Protein 2PLW (pdb70)

Nearest PDB structures (foldseek):
  2plw-assembly1_A  TM=1.006E+00  e=1.794E-40  Plasmodium falciparum 3D7
  3dou-assembly1_A  TM=9.081E-01  e=3.412E-17  Thermoplasma volcanium
  1ej0-assembly1_A  TM=8.938E-01  e=2.604E-16  Escherichia coli
  7naf-assembly1_w  TM=8.827E-01  e=6.750E-16  Saccharomyces cerevisiae BY4741
  6jpl-assembly2_D  TM=8.882E-01  e=1.036E-14  Saccharomyces cerevisiae S288C

Secondary structure (DSSP, 8-state):
--STTHHHHHHHHHHH----TTEEEEEES-TT-HHHHHHHHHTTTS-EEEEEEESSPPPP-TT-EEEE--TTTTSS----HHHHHHHHHHTT--EEEEEE---PPP-S-HHHHHHHHHHHHHHHHHHHHHHEEEEEEEEEEEE-STTHHHHHHHHHTTEEEEEEPPP---EEEEEEEEE---

Radius of gyration: 15.2 Å; Cα contacts (8 Å, |Δi|>4): 360; chains: 1; bounding box: 35×38×40 Å

Organism: Plasmodium falciparum (isolate 3D7) (NCBI:txid36329)

Foldseek 3Di:
DQDPCLVVLVVVCVVPVALDAPFEEEEEQQPQHSVVVNSCVVQVVGDYAAEYEECDDYDDDPRYHYDHDDQQPPVDDFCPRVPVSVCVVAVPAAGAEYEYPDADDDPPDLVVRQVVQVRSVRSVVRVCLVRHDAFHKYKYKGQDDDCVVVVQVVLVVFAVDWDWADKPCTMIMIIGGGGRGD

B-factor: mean 21.02, std 7.34, range [10.83, 63.44]

InterPro domains:
  IPR002877 Ribosomal RNA methyltransferase, FtsJ domain [PF01728] (71-265)
  IPR015507 Ribosomal RNA large subunit methyltransferase E [MF_01547] (55-266)
  IPR015507 Ribosomal RNA large subunit methyltransferase E [PIRSF005461] (44-274)
  IPR029063 S-adenosyl-L-methionine-dependent methyltransferase superfamily [G3DSA:3.40.50.150] (70-270)
  IPR029063 S-adenosyl-L-methionine-dependent methyltransferase superfamily [SSF53335] (35-268)
  IPR050082 Ribosomal RNA large subunit methyltransferase RlmE [PTHR10920] (53-268)

Structure (mmCIF, N/CA/C/O backbone):
data_2PLW
#
_entry.id   2PLW
#
_cell.length_a   42.595
_cell.length_b   59.798
_cell.length_c   71.295
_cell.angle_alpha   90.000
_cell.angle_beta   90.000
_cell.angle_gamma   90.000
#
_symmetry.space_group_name_H-M   'P 21 21 21'
#
loop_
_entity.id
_entity.type
_entity.pdbx_description
1 polymer 'Ribosomal RNA methyltransferase, putative'
2 non-polymer 'SULFATE ION'
3 non-polymer S-ADENOSYLMETHIONINE
4 water water
#
loop_
_atom_site.group_PDB
_atom_site.id
_atom_site.type_symbol
_atom_site.label_atom_id
_atom_site.label_alt_id
_atom_site.label_comp_id
_atom_site.label_asym_id
_atom_site.label_entity_id
_atom_site.label_seq_id
_atom_site.pdbx_PDB_ins_code
_atom_site.Cartn_x
_atom_site.Cartn_y
_atom_site.Cartn_z
_atom_site.occupancy
_atom_site.B_iso_or_equiv
_atom_site.auth_seq_id
_atom_site.auth_comp_id
_atom_site.auth_asym_id
_atom_site.auth_atom_id
_atom_site.pdbx_PDB_model_num
ATOM 1 N N . TYR A 1 2 ? -2.311 39.754 18.630 1.00 20.87 2 TYR A N 1
ATOM 2 C CA . TYR A 1 2 ? -1.380 39.304 17.535 1.00 20.40 2 TYR A CA 1
ATOM 3 C C . TYR A 1 2 ? -0.205 40.265 17.358 1.00 19.64 2 TYR A C 1
ATOM 4 O O . TYR A 1 2 ? -0.377 41.472 17.408 1.00 20.12 2 TYR A O 1
ATOM 13 N N . ARG A 1 3 ? 0.987 39.726 17.109 1.00 19.43 3 ARG A N 1
ATOM 14 C CA . ARG A 1 3 ? 2.185 40.534 16.879 1.00 18.31 3 ARG A CA 1
ATOM 15 C C . ARG A 1 3 ? 2.196 41.304 15.545 1.00 18.18 3 ARG A C 1
ATOM 16 O O . ARG A 1 3 ? 3.021 42.205 15.342 1.00 18.65 3 ARG A O 1
ATOM 24 N N . SER A 1 4 ? 1.314 40.915 14.635 1.00 18.01 4 SER A N 1
ATOM 25 C CA . SER A 1 4 ? 1.195 41.544 13.320 1.00 17.85 4 SER A CA 1
ATOM 26 C C . SER A 1 4 ? -0.217 41.351 12.839 1.00 17.48 4 SER A C 1
ATOM 27 O O . SER A 1 4 ? -0.887 40.393 13.205 1.00 17.74 4 SER A O 1
ATOM 30 N N . ARG A 1 5 ? -0.668 42.264 11.983 1.00 18.14 5 ARG A N 1
ATOM 31 C CA . ARG A 1 5 ? -1.982 42.126 11.371 1.00 17.57 5 ARG A CA 1
ATOM 32 C C . ARG A 1 5 ? -1.976 41.040 10.272 1.00 17.16 5 ARG A C 1
ATOM 33 O O . ARG A 1 5 ? -3.030 40.641 9.783 1.00 16.25 5 ARG A O 1
ATOM 41 N N . ALA A 1 6 ? -0.782 40.566 9.908 1.00 17.60 6 ALA A N 1
ATOM 42 C CA . ALA A 1 6 ? -0.658 39.392 8.998 1.00 17.20 6 ALA A CA 1
ATOM 43 C C . ALA A 1 6 ? -1.448 38.151 9.497 1.00 16.79 6 ALA A C 1
ATOM 44 O O . ALA A 1 6 ? -1.903 37.327 8.681 1.00 16.55 6 ALA A O 1
ATOM 46 N N . ALA A 1 7 ? -1.625 38.029 10.821 1.00 16.77 7 ALA A N 1
ATOM 47 C CA . ALA A 1 7 ? -2.450 36.961 11.408 1.00 16.47 7 ALA A CA 1
ATOM 48 C C . ALA A 1 7 ? -3.774 36.792 10.679 1.00 15.96 7 ALA A C 1
ATOM 49 O O . ALA A 1 7 ? -4.219 35.681 10.468 1.00 14.80 7 ALA A O 1
ATOM 51 N N . TYR A 1 8 ? -4.400 37.897 10.279 1.00 17.00 8 TYR A N 1
ATOM 52 C CA . TYR A 1 8 ? -5.721 37.806 9.655 1.00 17.67 8 TYR A CA 1
ATOM 53 C C . TYR A 1 8 ? -5.709 37.159 8.273 1.00 17.47 8 TYR A C 1
ATOM 54 O O . TYR A 1 8 ? -6.719 36.607 7.861 1.00 17.97 8 TYR A O 1
ATOM 63 N N . LYS A 1 9 ? -4.567 37.217 7.583 1.00 17.41 9 LYS A N 1
ATOM 64 C CA . LYS A 1 9 ? -4.398 36.477 6.322 1.00 17.68 9 LYS A CA 1
ATOM 65 C C . LYS A 1 9 ? -4.396 34.972 6.566 1.00 16.81 9 LYS A C 1
ATOM 66 O O . LYS A 1 9 ? -4.934 34.227 5.780 1.00 16.76 9 LYS A O 1
ATOM 72 N N . LEU A 1 10 ? -3.744 34.517 7.638 1.00 16.40 10 LEU A N 1
ATOM 73 C CA . LEU A 1 10 ? -3.754 33.075 7.921 1.00 16.21 10 LEU A CA 1
ATOM 74 C C . LEU A 1 10 ? -5.126 32.610 8.385 1.00 16.02 10 LEU A C 1
ATOM 75 O O . LEU A 1 10 ? -5.613 31.552 7.979 1.00 15.18 10 LEU A O 1
ATOM 80 N N . ILE A 1 11 ? -5.769 33.426 9.222 1.00 17.04 11 ILE A N 1
ATOM 81 C CA . ILE A 1 11 ? -7.155 33.137 9.635 1.00 17.57 11 ILE A CA 1
ATOM 82 C C . ILE A 1 11 ? -8.078 32.962 8.403 1.00 18.46 11 ILE A C 1
ATOM 83 O O . ILE A 1 11 ? -8.862 32.024 8.332 1.00 18.71 11 ILE A O 1
ATOM 88 N N . GLU A 1 12 ? -7.964 33.857 7.424 1.00 18.67 12 GLU A N 1
ATOM 89 C CA . GLU A 1 12 ? -8.737 33.775 6.195 1.00 20.53 12 GLU A CA 1
ATOM 90 C C . GLU A 1 12 ? -8.415 32.480 5.437 1.00 19.58 12 GLU A C 1
ATOM 91 O O . GLU A 1 12 ? -9.312 31.768 4.999 1.00 19.31 12 GLU A O 1
ATOM 97 N N . LEU A 1 13 ? -7.118 32.186 5.301 1.00 18.51 13 LEU A N 1
ATOM 98 C CA . LEU A 1 13 ? -6.677 30.992 4.597 1.00 17.97 13 LEU A CA 1
ATOM 99 C C . LEU A 1 13 ? -7.230 29.720 5.238 1.00 17.87 13 LEU A C 1
ATOM 100 O O . LEU A 1 13 ? -7.755 28.849 4.541 1.00 18.45 13 LEU A O 1
ATOM 105 N N . ASP A 1 14 ? -7.098 29.614 6.558 1.00 18.17 14 ASP A N 1
ATOM 106 C CA . ASP A 1 14 ? -7.533 28.412 7.259 1.00 18.93 14 ASP A CA 1
ATOM 107 C C . ASP A 1 14 ? -9.055 28.316 7.280 1.00 20.13 14 ASP A C 1
ATOM 108 O O . ASP A 1 14 ? -9.608 27.234 7.194 1.00 19.95 14 ASP A O 1
ATOM 113 N N . ASN A 1 15 ? -9.721 29.459 7.379 1.00 20.81 15 ASN A N 1
ATOM 114 C CA . ASN A 1 15 ? -11.191 29.473 7.263 1.00 22.55 15 ASN A CA 1
ATOM 115 C C . ASN A 1 15 ? -11.718 28.904 5.942 1.00 23.33 15 ASN A C 1
ATOM 116 O O . ASN A 1 15 ? -12.759 28.229 5.906 1.00 23.81 15 ASN A O 1
ATOM 121 N N . LYS A 1 16 ? -10.993 29.168 4.856 1.00 23.91 16 LYS A N 1
ATOM 122 C CA . LYS A 1 16 ? -11.393 28.750 3.524 1.00 25.32 16 LYS A CA 1
ATOM 123 C C . LYS A 1 16 ? -10.896 27.338 3.213 1.00 24.95 16 LYS A C 1
ATOM 124 O O . LYS A 1 16 ? -11.634 26.506 2.654 1.00 24.64 16 LYS A O 1
ATOM 130 N N . TYR A 1 17 ? -9.642 27.064 3.572 1.00 24.49 17 TYR A N 1
ATOM 131 C CA . TYR A 1 17 ? -9.007 25.818 3.152 1.00 24.99 17 TYR A CA 1
ATOM 132 C C . TYR A 1 17 ? -8.879 24.746 4.225 1.00 24.83 17 TYR A C 1
ATOM 133 O O . TYR A 1 17 ? -8.517 23.613 3.894 1.00 25.10 17 TYR A O 1
ATOM 142 N N . LEU A 1 18 ? -9.182 25.097 5.482 1.00 24.36 18 LEU A N 1
ATOM 143 C CA . LEU A 1 18 ? -9.255 24.173 6.634 1.00 25.18 18 LEU A CA 1
ATOM 144 C C . LEU A 1 18 ? -8.162 23.115 6.703 1.00 24.79 18 LEU A C 1
ATOM 145 O O . LEU A 1 18 ? -8.417 21.919 6.473 1.00 25.45 18 LEU A O 1
ATOM 150 N N . PHE A 1 19 ? -6.955 23.560 7.033 1.00 22.74 19 PHE A N 1
ATOM 151 C CA . PHE A 1 19 ? -5.783 22.698 7.018 1.00 21.84 19 PHE A CA 1
ATOM 152 C C . PHE A 1 19 ? -5.184 22.550 8.407 1.00 21.54 19 PHE A C 1
ATOM 153 O O . PHE A 1 19 ? -4.454 21.597 8.654 1.00 20.75 19 PHE A O 1
ATOM 161 N N . LEU A 1 20 ? -5.493 23.477 9.321 1.00 21.68 20 LEU A N 1
ATOM 162 C CA . LEU A 1 20 ? -4.943 23.403 10.672 1.00 22.36 20 LEU A CA 1
ATOM 163 C C . LEU A 1 20 ? -5.731 22.418 11.517 1.00 24.30 20 LEU A C 1
ATOM 164 O O . LEU A 1 20 ? -6.849 22.703 11.952 1.00 25.50 20 LEU A O 1
ATOM 169 N N . LYS A 1 21 ? -5.121 21.261 11.743 1.00 24.69 21 LYS A N 1
ATOM 170 C CA . LYS A 1 21 ? -5.810 20.101 12.302 1.00 25.70 21 LYS A CA 1
ATOM 171 C C . LYS A 1 21 ? -4.947 19.480 13.390 1.00 24.16 21 LYS A C 1
ATOM 172 O O . LYS A 1 21 ? -3.747 19.765 13.479 1.00 23.62 21 LYS A O 1
ATOM 178 N N . LYS A 1 22 ? -5.558 18.617 14.198 1.00 22.96 22 LYS A N 1
ATOM 179 C CA . LYS A 1 22 ? -4.857 17.942 15.283 1.00 22.98 22 LYS A CA 1
ATOM 180 C C . LYS A 1 22 ? -3.775 16.983 14.775 1.00 21.18 22 LYS A C 1
ATOM 181 O O . LYS A 1 22 ? -3.873 16.465 13.671 1.00 22.14 22 LYS A O 1
ATOM 187 N N . ASN A 1 23 ? -2.759 16.758 15.601 1.00 20.13 23 ASN A N 1
ATOM 188 C CA . ASN A 1 23 ? -1.709 15.766 15.340 1.00 19.50 23 ASN A CA 1
ATOM 189 C C . ASN A 1 23 ? -0.963 16.029 14.031 1.00 18.03 23 ASN A C 1
ATOM 190 O O . ASN A 1 23 ? -0.660 15.101 13.271 1.00 17.76 23 ASN A O 1
ATOM 195 N N . LYS A 1 24 ? -0.687 17.302 13.776 1.00 17.49 24 LYS A N 1
ATOM 196 C CA . LYS A 1 24 ? 0.111 17.681 12.607 1.00 15.94 24 LYS A CA 1
ATOM 197 C C . LYS A 1 24 ? 1.371 18.399 13.032 1.00 15.49 24 LYS A C 1
ATOM 198 O O . LYS A 1 24 ? 1.364 19.157 14.019 1.00 14.60 24 LYS A O 1
ATOM 204 N N . ILE A 1 25 ? 2.432 18.172 12.262 1.00 13.91 25 ILE A N 1
ATOM 205 C CA . ILE A 1 25 ? 3.642 18.974 12.424 1.00 13.65 25 ILE A CA 1
ATOM 206 C C . ILE A 1 25 ? 3.510 20.121 11.410 1.00 12.35 25 ILE A C 1
ATOM 207 O O . ILE A 1 25 ? 3.287 19.892 10.225 1.00 12.79 25 ILE A O 1
ATOM 212 N N . ILE A 1 26 ? 3.689 21.342 11.887 1.00 11.97 26 ILE A N 1
ATOM 213 C CA . ILE A 1 26 ? 3.438 22.558 11.091 1.00 12.22 26 ILE A CA 1
ATOM 214 C C . ILE A 1 26 ? 4.670 23.464 11.076 1.00 12.27 26 ILE A C 1
ATOM 215 O O . ILE A 1 26 ? 5.230 23.808 12.119 1.00 11.91 26 ILE A O 1
ATOM 220 N N . LEU A 1 27 ? 5.085 23.847 9.871 1.00 11.96 27 LEU A N 1
ATOM 221 C CA . LEU A 1 27 ? 6.217 24.756 9.689 1.00 12.62 27 LEU A CA 1
ATOM 222 C C . LEU A 1 27 ? 5.749 26.059 9.069 1.00 12.42 27 LEU A C 1
ATOM 223 O O . LEU A 1 27 ? 5.055 26.063 8.066 1.00 12.57 27 LEU A O 1
ATOM 228 N N . ASP A 1 28 ? 6.201 27.164 9.651 1.00 13.04 28 ASP A N 1
ATOM 229 C CA . ASP A 1 28 ? 5.786 28.496 9.265 1.00 13.38 28 ASP A CA 1
ATOM 230 C C . ASP A 1 28 ? 7.040 29.215 8.802 1.00 13.05 28 ASP A C 1
ATOM 231 O O . ASP A 1 28 ? 7.882 29.571 9.635 1.00 11.98 28 ASP A O 1
ATOM 236 N N . ILE A 1 29 ? 7.181 29.373 7.489 1.00 12.23 29 ILE A N 1
ATOM 237 C CA . ILE A 1 29 ? 8.386 29.967 6.916 1.00 13.02 29 ILE A CA 1
ATOM 238 C C . ILE A 1 29 ? 8.172 31.465 6.767 1.00 13.61 29 ILE A C 1
ATOM 239 O O . ILE A 1 29 ? 7.084 31.895 6.358 1.00 14.54 29 ILE A O 1
ATOM 244 N N . GLY A 1 30 ? 9.199 32.241 7.114 1.00 13.82 30 GLY A N 1
ATOM 245 C CA . GLY A 1 30 ? 9.077 33.699 7.156 1.00 13.92 30 GLY A CA 1
ATOM 246 C C . GLY A 1 30 ? 8.223 34.096 8.351 1.00 14.81 30 GLY A C 1
ATOM 247 O O . GLY A 1 30 ? 7.281 34.849 8.196 1.00 15.22 30 GLY A O 1
ATOM 248 N N . CYS A 1 31 ? 8.538 33.577 9.538 1.00 14.87 31 CYS A N 1
ATOM 249 C CA . CYS A 1 31 ? 7.598 33.653 10.667 1.00 15.38 31 CYS A CA 1
ATOM 250 C C . CYS A 1 31 ? 7.646 34.972 11.435 1.00 16.19 31 CYS A C 1
ATOM 251 O O . CYS A 1 31 ? 6.744 35.222 12.241 1.00 16.38 31 CYS A O 1
ATOM 254 N N . TYR A 1 32 ? 8.697 35.778 11.235 1.00 16.06 32 TYR A N 1
ATOM 255 C CA . TYR A 1 32 ? 8.874 37.015 12.034 1.00 16.79 32 TYR A CA 1
ATOM 256 C C . TYR A 1 32 ? 7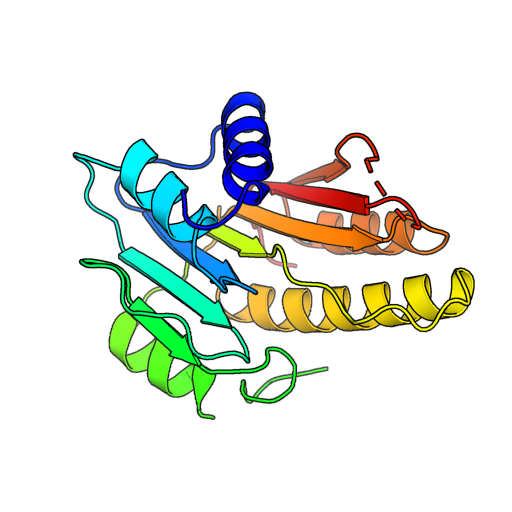.781 38.032 11.716 1.00 17.38 32 TYR A C 1
ATOM 257 O O . TYR A 1 32 ? 7.504 38.283 10.545 1.00 17.45 32 TYR A O 1
ATOM 266 N N . PRO A 1 33 ? 7.210 38.682 12.747 1.00 17.71 33 PRO A N 1
ATOM 267 C CA . PRO A 1 33 ? 7.486 38.623 14.200 1.00 17.18 33 P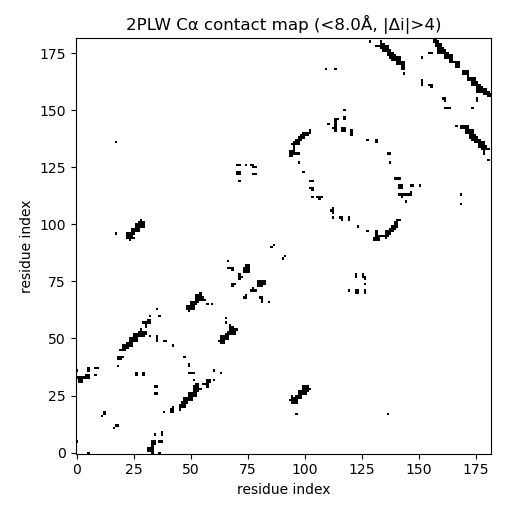RO A CA 1
ATOM 268 C C . PRO A 1 33 ? 6.783 37.513 14.941 1.00 16.66 33 PRO A C 1
ATOM 269 O O . PRO A 1 33 ? 7.048 37.340 16.118 1.00 17.32 33 PRO A O 1
ATOM 273 N N . GLY A 1 34 ? 5.842 36.837 14.290 1.00 16.32 34 GLY A N 1
ATOM 274 C CA . GLY A 1 34 ? 5.293 35.596 14.844 1.00 15.45 34 GLY A CA 1
ATOM 275 C C . GLY A 1 34 ? 3.803 35.415 14.896 1.00 15.60 34 GLY A C 1
ATOM 276 O O . GLY A 1 34 ? 3.348 34.476 15.531 1.00 16.29 34 GLY A O 1
ATOM 277 N N . SER A 1 35 ? 3.031 36.253 14.194 1.00 15.56 35 SER A N 1
ATOM 278 C CA . SER A 1 35 ? 1.575 36.154 14.315 1.00 16.12 35 SER A CA 1
ATOM 279 C C . SER A 1 35 ? 0.950 34.918 13.684 1.00 15.34 35 SER A C 1
ATOM 280 O O . SER A 1 35 ? -0.079 34.451 14.163 1.00 14.95 35 SER A O 1
ATOM 283 N N . TRP A 1 36 ? 1.543 34.371 12.618 1.00 14.74 36 TRP A N 1
ATOM 284 C CA . TRP A 1 36 ? 1.033 33.111 12.060 1.00 14.52 36 TRP A CA 1
ATOM 285 C C . TRP A 1 36 ? 1.242 32.007 13.074 1.00 14.85 36 TRP A C 1
ATOM 286 O O . TRP A 1 36 ? 0.400 31.129 13.232 1.00 14.17 36 TRP A O 1
ATOM 297 N N . CYS A 1 37 ? 2.383 32.052 13.753 1.00 15.13 37 CYS A N 1
ATOM 298 C CA . CYS A 1 37 ? 2.665 31.088 14.812 1.00 15.66 37 CYS A CA 1
ATOM 299 C C . CYS A 1 37 ? 1.590 31.212 15.911 1.00 15.77 37 CYS A C 1
ATOM 300 O O . CYS A 1 37 ? 1.103 30.209 16.415 1.00 15.07 37 CYS A O 1
ATOM 303 N N . GLN A 1 38 ? 1.236 32.442 16.256 1.00 16.08 38 GLN A N 1
ATOM 304 C CA . GLN A 1 38 ? 0.163 32.665 17.236 1.00 16.73 38 GLN A CA 1
ATOM 305 C C . GLN A 1 38 ? -1.174 32.129 16.771 1.00 16.70 38 GLN A C 1
ATOM 306 O O . GLN A 1 38 ? -1.891 31.520 17.558 1.00 17.78 38 GLN A O 1
ATOM 312 N N . VAL A 1 39 ? -1.520 32.345 15.499 1.00 17.23 39 VAL A N 1
ATOM 313 C CA . VAL A 1 39 ? -2.789 31.835 14.949 1.00 16.96 39 VAL A CA 1
ATOM 314 C C . VAL A 1 39 ? -2.797 30.305 14.974 1.00 16.87 39 VAL A C 1
ATOM 315 O O . VAL A 1 39 ? -3.790 29.672 15.347 1.00 17.38 39 VAL A O 1
ATOM 319 N N . ILE A 1 40 ? -1.671 29.711 14.578 1.00 15.59 40 ILE A N 1
ATOM 320 C CA . ILE A 1 40 ? -1.534 28.261 14.592 1.00 15.77 40 ILE A CA 1
ATOM 321 C C . ILE A 1 40 ? -1.733 27.704 16.000 1.00 17.15 40 ILE A C 1
ATOM 322 O O . ILE A 1 40 ? -2.428 26.693 16.173 1.00 18.30 40 ILE A O 1
ATOM 327 N N . LEU A 1 41 ? -1.154 28.375 16.991 1.00 18.43 41 LEU A N 1
ATOM 328 C CA . LEU A 1 41 ? -1.379 28.007 18.400 1.00 19.67 41 LEU A CA 1
ATOM 329 C C . LEU A 1 41 ? -2.859 28.060 18.790 1.00 20.84 41 LEU A C 1
ATOM 330 O O . LEU A 1 41 ? -3.365 27.108 19.365 1.00 19.66 41 LEU A O 1
ATOM 335 N N . GLU A 1 42 ? -3.543 29.149 18.449 1.00 22.12 42 GLU A N 1
ATOM 336 C CA . GLU A 1 42 ? -4.975 29.311 18.753 1.00 24.19 42 GLU A CA 1
ATOM 337 C C . GLU A 1 42 ? -5.854 28.230 18.159 1.00 24.71 42 GLU A C 1
ATOM 338 O O . GLU A 1 42 ? -6.762 27.708 18.819 1.00 25.55 42 GLU A O 1
ATOM 344 N N . ARG A 1 43 ? -5.606 27.932 16.889 1.00 24.11 43 ARG A N 1
ATOM 345 C CA . ARG A 1 43 ? -6.447 27.025 16.145 1.00 24.74 43 ARG A CA 1
ATOM 346 C C . ARG A 1 43 ? -6.151 25.572 16.484 1.00 24.91 43 ARG A C 1
ATOM 347 O O . ARG A 1 43 ? -6.945 24.690 16.177 1.00 26.00 43 ARG A O 1
ATOM 355 N N . THR A 1 44 ? -5.018 25.328 17.133 1.00 24.51 44 THR A N 1
ATOM 356 C CA . THR A 1 44 ? -4.686 23.964 17.532 1.00 24.83 44 THR A CA 1
ATOM 357 C C . THR A 1 44 ? -4.652 23.854 19.066 1.00 26.10 44 THR A C 1
ATOM 358 O O . THR A 1 44 ? -3.995 22.985 19.599 1.00 27.04 44 THR A O 1
ATOM 362 N N . LYS A 1 45 ? -5.388 24.722 19.765 1.00 28.07 45 LYS A N 1
ATOM 363 C CA . LYS A 1 45 ? -5.211 24.926 21.229 1.00 29.97 45 LYS A CA 1
ATOM 364 C C . LYS A 1 45 ? -5.231 23.665 22.116 1.00 31.24 45 LYS A C 1
ATOM 365 O O . LYS A 1 45 ? -4.383 23.498 23.003 1.00 32.21 45 LYS A O 1
ATOM 367 N N . ASN A 1 46 ? -6.185 22.774 21.874 1.00 32.31 46 ASN A N 1
ATOM 368 C CA . ASN A 1 46 ? -6.288 21.560 22.692 1.00 33.04 46 ASN A CA 1
ATOM 369 C C . ASN A 1 46 ? -5.923 20.345 21.862 1.00 31.96 46 ASN A C 1
ATOM 370 O O . ASN A 1 46 ? -6.474 19.261 22.057 1.00 32.40 46 ASN A O 1
ATOM 375 N N . TYR A 1 47 ? -5.033 20.556 20.896 1.00 30.20 47 TYR A N 1
ATOM 376 C CA . TYR A 1 47 ? -4.550 19.488 20.037 1.00 28.77 47 TYR A CA 1
ATOM 377 C C . TYR A 1 47 ? -3.075 19.231 20.290 1.00 26.94 47 TYR A C 1
ATOM 378 O O . TYR A 1 47 ? -2.334 20.099 20.773 1.00 25.81 47 TYR A O 1
ATOM 387 N N . LYS A 1 48 ? -2.644 18.033 19.938 1.00 24.60 48 LYS A N 1
ATOM 388 C CA . LYS A 1 48 ? -1.225 17.730 19.966 1.00 22.80 48 LYS A CA 1
ATOM 389 C C . LYS A 1 48 ? -0.686 18.175 18.602 1.00 22.02 48 LYS A C 1
ATOM 390 O O . LYS A 1 48 ? -1.227 17.766 17.567 1.00 21.23 48 LYS A O 1
ATOM 396 N N . ASN A 1 49 ? 0.360 19.010 18.608 1.00 20.52 49 ASN A N 1
ATOM 397 C CA . ASN A 1 49 ? 1.007 19.464 17.370 1.00 19.87 49 ASN A CA 1
ATOM 398 C C . ASN A 1 49 ? 2.454 19.782 17.673 1.00 19.15 49 ASN A C 1
ATOM 399 O O . ASN A 1 49 ? 2.813 19.895 18.838 1.00 19.48 49 ASN A O 1
ATOM 404 N N . LYS A 1 50 ? 3.284 19.912 16.634 1.00 18.01 50 LYS A N 1
ATOM 405 C CA . LYS A 1 50 ? 4.575 20.594 16.742 1.00 17.42 50 LYS A CA 1
ATOM 406 C C . LYS A 1 50 ? 4.481 21.784 15.804 1.00 16.44 50 LYS A C 1
ATOM 407 O O . LYS A 1 50 ? 4.117 21.625 14.639 1.00 18.00 50 LYS A O 1
ATOM 413 N N . ILE A 1 51 ? 4.765 22.963 16.332 1.00 15.16 51 ILE A N 1
ATOM 414 C CA . ILE A 1 51 ? 4.753 24.197 15.550 1.00 14.23 51 ILE A CA 1
ATOM 415 C C . ILE A 1 51 ? 6.192 24.724 15.455 1.00 13.17 51 ILE A C 1
ATOM 416 O O . ILE A 1 51 ? 6.837 24.951 16.475 1.00 13.65 51 ILE A O 1
ATOM 421 N N . ILE A 1 52 ? 6.683 24.886 14.228 1.00 12.72 52 ILE A N 1
ATOM 422 C CA . ILE A 1 52 ? 8.058 25.345 13.972 1.00 11.91 52 ILE A CA 1
ATOM 423 C C . ILE A 1 52 ? 8.001 26.613 13.117 1.00 11.28 52 ILE A C 1
ATOM 424 O O . ILE A 1 52 ? 7.271 26.676 12.138 1.00 12.77 52 ILE A O 1
ATOM 429 N N . GLY A 1 53 ? 8.798 27.606 13.493 1.00 11.69 53 GLY A N 1
ATOM 430 C CA . GLY A 1 53 ? 8.894 28.855 12.737 1.00 11.88 53 GLY A CA 1
ATOM 431 C C . GLY A 1 53 ? 10.299 29.013 12.222 1.00 12.31 53 GLY A C 1
ATOM 432 O O . GLY A 1 53 ? 11.263 28.764 12.968 1.00 12.91 53 GLY A O 1
ATOM 433 N N . ILE A 1 54 ? 10.425 29.488 10.984 1.00 11.61 54 ILE A N 1
ATOM 434 C CA . ILE A 1 54 ? 11.752 29.774 10.434 1.00 12.41 54 ILE A CA 1
ATOM 435 C C . ILE A 1 54 ? 11.741 31.197 9.919 1.00 12.38 54 ILE A C 1
ATOM 436 O O . ILE A 1 54 ? 10.829 31.568 9.200 1.00 11.39 54 ILE A O 1
ATOM 441 N N . ASP A 1 55 ? 12.747 31.993 10.266 1.00 13.02 55 ASP A N 1
ATOM 442 C CA . ASP A 1 55 ? 12.923 33.297 9.595 1.00 13.94 55 ASP A CA 1
ATOM 443 C C . ASP A 1 55 ? 14.385 33.666 9.627 1.00 14.10 55 ASP A C 1
ATOM 444 O O . ASP A 1 55 ? 15.101 33.237 10.519 1.00 14.83 55 ASP A O 1
ATOM 449 N N . LYS A 1 56 ? 14.823 34.471 8.660 1.00 15.66 56 LYS A N 1
ATOM 450 C CA . LYS A 1 56 ? 16.206 34.980 8.707 1.00 18.06 56 LYS A CA 1
ATOM 451 C C . LYS A 1 56 ? 16.378 35.982 9.864 1.00 18.20 56 LYS A C 1
ATOM 452 O O . LYS A 1 56 ? 17.474 36.139 10.372 1.00 19.98 56 LYS A O 1
ATOM 458 N N . LYS A 1 57 ? 15.284 36.619 10.274 1.00 18.63 57 LYS A N 1
ATOM 459 C CA . LYS A 1 57 ? 15.263 37.525 11.434 1.00 20.01 57 LYS A CA 1
ATOM 460 C C . LYS A 1 57 ? 14.891 36.784 12.726 1.00 20.21 57 LYS A C 1
ATOM 461 O O . LYS A 1 57 ? 13.983 35.944 12.742 1.00 20.01 57 LYS A O 1
ATOM 467 N N . ILE A 1 58 ? 15.561 37.139 13.812 1.00 20.33 58 ILE A N 1
ATOM 468 C CA . ILE A 1 58 ? 15.333 36.479 15.090 1.00 20.26 58 ILE A CA 1
ATOM 469 C C . ILE A 1 58 ? 14.000 36.909 15.674 1.00 20.93 58 ILE A C 1
ATOM 470 O O . ILE A 1 58 ? 13.737 38.107 15.839 1.00 21.38 58 ILE A O 1
ATOM 475 N N . MET A 1 59 ? 13.151 35.925 15.968 1.00 20.52 59 MET A N 1
ATOM 476 C CA . MET A 1 59 ? 11.828 36.202 16.478 1.00 20.09 59 MET A CA 1
ATOM 477 C C . MET A 1 59 ? 11.904 36.109 18.000 1.00 19.39 59 MET A C 1
ATOM 478 O O . M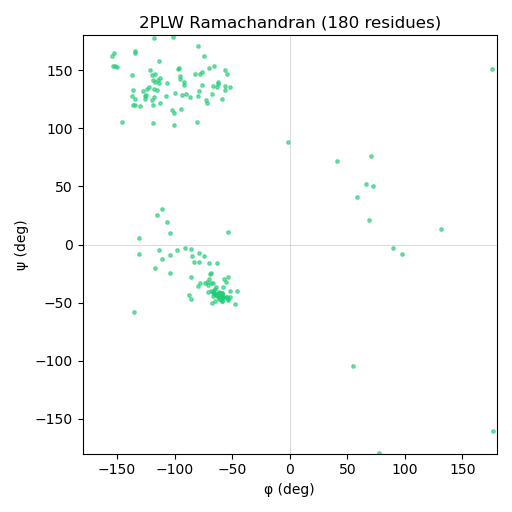ET A 1 59 ? 12.642 35.284 18.535 1.00 20.29 59 MET A O 1
ATOM 483 N N . ASP A 1 60 ? 11.143 36.949 18.703 1.00 18.65 60 ASP A N 1
ATOM 484 C CA . ASP A 1 60 ? 11.017 36.771 20.146 1.00 19.40 60 ASP A CA 1
ATOM 485 C C . ASP A 1 60 ? 10.368 35.415 20.429 1.00 17.95 60 ASP A C 1
ATOM 486 O O . ASP A 1 60 ? 9.436 35.033 19.730 1.00 17.96 60 ASP A O 1
ATOM 491 N N . PRO A 1 61 ? 10.869 34.679 21.434 1.00 17.48 61 PRO A N 1
ATOM 492 C CA . PRO A 1 61 ? 10.285 33.356 21.675 1.00 16.05 61 PRO A CA 1
ATOM 493 C C . PRO A 1 61 ? 8.762 33.390 21.910 1.00 15.73 61 PRO A C 1
ATOM 494 O O . PRO A 1 61 ? 8.231 34.369 22.435 1.00 15.88 61 PRO A O 1
ATOM 498 N N . ILE A 1 62 ? 8.101 32.306 21.528 1.00 15.01 62 ILE A N 1
ATOM 499 C CA . ILE A 1 62 ? 6.668 32.097 21.809 1.00 14.75 62 ILE A CA 1
ATOM 500 C C . ILE A 1 62 ? 6.624 30.774 22.522 1.00 15.14 62 ILE A C 1
ATOM 501 O O . ILE A 1 62 ? 7.239 29.813 22.053 1.00 15.40 62 ILE A O 1
ATOM 506 N N . PRO A 1 63 ? 5.963 30.713 23.697 1.00 16.02 63 PRO A N 1
ATOM 507 C CA . PRO A 1 63 ? 5.890 29.425 24.374 1.00 16.37 63 PRO A CA 1
ATOM 508 C C . PRO A 1 63 ? 5.274 28.355 23.461 1.00 15.98 63 PRO A C 1
ATOM 509 O O . PRO A 1 63 ? 4.290 28.621 22.758 1.00 16.62 63 PRO A O 1
ATOM 513 N N . ASN A 1 64 ? 5.894 27.176 23.471 1.00 15.97 64 ASN A N 1
ATOM 514 C CA . ASN A 1 64 ? 5.437 26.005 22.711 1.00 16.81 64 ASN A CA 1
ATOM 515 C C . ASN A 1 64 ? 5.576 26.109 21.200 1.00 15.89 64 ASN A C 1
ATOM 516 O O . ASN A 1 64 ? 4.894 25.401 20.458 1.00 16.09 64 ASN A O 1
ATOM 521 N N . VAL A 1 65 ? 6.457 27.002 20.763 1.00 14.22 65 VAL A N 1
ATOM 522 C CA . VAL A 1 65 ? 6.834 27.099 19.365 1.00 13.92 65 VAL A CA 1
ATOM 523 C C . VAL A 1 65 ? 8.339 26.949 19.256 1.00 13.69 65 VAL A C 1
ATOM 524 O O . VAL A 1 65 ? 9.083 27.586 20.029 1.00 13.50 65 VAL A O 1
ATOM 528 N N . TYR A 1 66 ? 8.786 26.130 18.303 1.00 12.71 66 TYR A N 1
ATOM 529 C CA . TYR A 1 66 ? 10.222 25.968 18.051 1.00 13.59 66 TYR A CA 1
ATOM 530 C C . TYR A 1 66 ? 10.591 27.010 17.017 1.00 13.30 66 TYR A C 1
ATOM 531 O O . TYR A 1 66 ? 9.922 27.115 15.987 1.00 15.78 66 TYR A O 1
ATOM 540 N N . PHE A 1 67 ? 11.636 27.787 17.270 1.00 13.37 67 PHE A N 1
ATOM 541 C CA . PHE A 1 67 ? 12.073 28.739 16.271 1.00 12.36 67 PHE A CA 1
ATOM 542 C C . PHE A 1 67 ? 13.446 28.330 15.729 1.00 13.32 67 PHE A C 1
ATOM 543 O O . PHE A 1 67 ? 14.303 27.818 16.472 1.00 13.63 67 PHE A O 1
ATOM 551 N N . ILE A 1 68 ? 13.637 28.558 14.433 1.00 12.35 68 ILE A N 1
ATOM 552 C CA . ILE A 1 68 ? 14.924 28.304 13.782 1.00 13.65 68 ILE A CA 1
ATOM 553 C C . ILE A 1 68 ? 15.286 29.543 12.995 1.00 14.13 68 ILE A C 1
ATOM 554 O O . ILE A 1 68 ? 14.557 29.945 12.091 1.00 13.74 68 ILE A O 1
ATOM 559 N N . GLN A 1 69 ? 16.413 30.163 13.341 1.00 15.54 69 GLN A N 1
ATOM 560 C CA . GLN A 1 69 ? 16.859 31.263 12.516 1.00 15.70 69 GLN A CA 1
ATOM 561 C C . GLN A 1 69 ? 17.561 30.710 11.272 1.00 15.86 69 GLN A C 1
ATOM 562 O O . GLN A 1 69 ? 18.470 29.872 11.359 1.00 17.27 69 GLN A O 1
ATOM 568 N N . GLY A 1 70 ? 17.129 31.170 10.115 1.00 15.12 70 GLY A N 1
ATOM 569 C CA . GLY A 1 70 ? 17.743 30.733 8.861 1.00 15.74 70 GLY A CA 1
ATOM 570 C C . GLY A 1 70 ? 17.073 31.278 7.629 1.00 16.86 70 GLY A C 1
ATOM 571 O O . GLY A 1 70 ? 15.886 31.572 7.633 1.00 16.27 70 GLY A O 1
ATOM 572 N N . GLU A 1 71 ? 17.850 31.447 6.568 1.00 17.49 71 GLU A N 1
ATOM 573 C CA . GLU A 1 71 ? 17.289 31.905 5.323 1.00 18.20 71 GLU A CA 1
ATOM 574 C C . GLU A 1 71 ? 17.094 30.695 4.400 1.00 17.96 71 GLU A C 1
ATOM 575 O O . GLU A 1 71 ? 18.065 30.063 3.980 1.00 18.64 71 GLU A O 1
ATOM 581 N N . ILE A 1 72 ? 15.841 30.347 4.108 1.00 17.13 72 ILE A N 1
ATOM 582 C CA . ILE A 1 72 ? 15.608 29.228 3.204 1.00 16.96 72 ILE A CA 1
ATOM 583 C C . ILE A 1 72 ? 16.189 29.569 1.826 1.00 18.01 72 ILE A C 1
ATOM 584 O O . ILE A 1 72 ? 16.048 30.691 1.350 1.00 17.80 72 ILE A O 1
ATOM 589 N N . GLY A 1 73 ? 16.889 28.621 1.223 1.00 19.56 73 GLY A N 1
ATOM 590 C CA . GLY A 1 73 ? 17.614 28.901 -0.013 1.00 21.21 73 GLY A CA 1
ATOM 591 C C . GLY A 1 73 ? 19.081 29.200 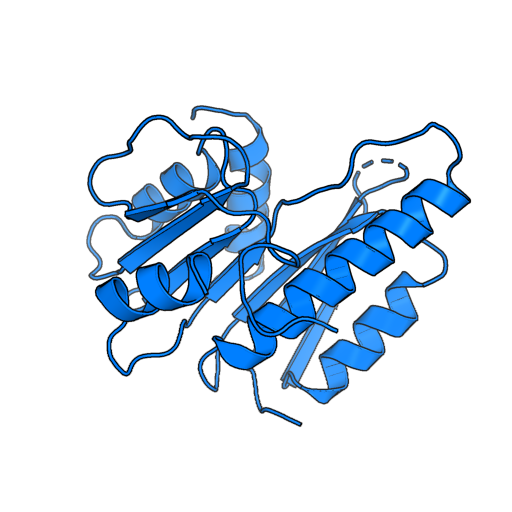0.244 1.00 21.68 73 GLY A C 1
ATOM 592 O O . GLY A 1 73 ? 19.858 29.320 -0.699 1.00 23.16 73 GLY A O 1
ATOM 593 N N . LYS A 1 74 ? 19.459 29.325 1.515 1.00 22.71 74 LYS A N 1
ATOM 594 C CA . LYS A 1 74 ? 20.850 29.601 1.906 1.00 22.83 74 LYS A CA 1
ATOM 595 C C . LYS A 1 74 ? 21.345 28.738 3.077 1.00 22.51 74 LYS A C 1
ATOM 596 O O . LYS A 1 74 ? 22.347 28.016 2.969 1.00 22.03 74 LYS A O 1
ATOM 602 N N . ASP A 1 75 ? 20.638 28.833 4.204 1.00 20.76 75 ASP A N 1
ATOM 603 C CA . ASP A 1 75 ? 20.979 28.115 5.440 1.00 20.32 75 ASP A CA 1
ATOM 604 C C . ASP A 1 75 ? 20.431 26.691 5.540 1.00 19.29 75 ASP A C 1
ATOM 605 O O . ASP A 1 75 ? 20.672 25.997 6.516 1.00 20.20 75 ASP A O 1
ATOM 610 N N . ASN A 1 76 ? 19.642 26.266 4.568 1.00 18.83 76 ASN A N 1
ATOM 611 C CA . ASN A 1 76 ? 19.428 24.831 4.408 1.00 18.22 76 ASN A CA 1
ATOM 612 C C . ASN A 1 76 ? 20.401 24.377 3.330 1.00 18.45 76 ASN A C 1
ATOM 613 O O . ASN A 1 76 ? 20.770 25.158 2.455 1.00 17.34 76 ASN A O 1
ATOM 618 N N . MET A 1 77 ? 20.818 23.122 3.408 1.00 18.93 77 MET A N 1
ATOM 619 C CA . MET A 1 77 ? 21.975 22.673 2.603 1.00 20.17 77 MET A CA 1
ATOM 620 C C . MET A 1 77 ? 21.648 22.359 1.140 1.00 19.75 77 MET A C 1
ATOM 621 O O . MET A 1 77 ? 22.461 22.616 0.222 1.00 19.91 77 MET A O 1
ATOM 626 N N . ASN A 1 78 ? 20.457 21.804 0.910 1.00 17.33 78 ASN A N 1
ATOM 627 C CA . ASN A 1 78 ? 20.087 21.365 -0.413 1.00 16.73 78 ASN A CA 1
ATOM 628 C C . ASN A 1 78 ? 19.186 22.410 -1.064 1.00 18.38 78 ASN A C 1
ATOM 629 O O . ASN A 1 78 ? 17.985 22.519 -0.759 1.00 17.25 78 ASN A O 1
ATOM 634 N N . ASN A 1 79 ? 19.792 23.176 -1.964 1.00 20.56 79 ASN A N 1
ATOM 635 C CA . ASN A 1 79 ? 19.097 24.227 -2.715 1.00 24.21 79 ASN A CA 1
ATOM 636 C C . ASN A 1 79 ? 19.128 23.938 -4.221 1.00 26.56 79 ASN A C 1
ATOM 637 O O . ASN A 1 79 ? 19.727 22.942 -4.640 1.00 27.92 79 ASN A O 1
ATOM 642 N N . ILE A 1 80 ? 18.489 24.780 -5.028 1.00 28.37 80 ILE A N 1
ATOM 643 C CA . ILE A 1 80 ? 18.542 24.622 -6.490 1.00 30.01 80 ILE A CA 1
ATOM 644 C C . ILE A 1 80 ? 19.976 24.549 -6.987 1.00 31.10 80 ILE A C 1
ATOM 645 O O . ILE A 1 80 ? 20.811 25.364 -6.587 1.00 32.19 80 ILE A O 1
ATOM 647 N N . ASN A 1 92 ? 24.037 23.234 6.089 1.00 25.29 92 ASN A N 1
ATOM 648 C CA . ASN A 1 92 ? 23.546 22.306 7.146 1.00 25.49 92 ASN A CA 1
ATOM 649 C C . ASN A 1 92 ? 22.614 22.832 8.262 1.00 23.59 92 ASN A C 1
ATOM 650 O O . ASN A 1 92 ? 21.897 22.036 8.850 1.00 22.17 92 ASN A O 1
ATOM 655 N N . SER A 1 93 ? 22.646 24.132 8.570 1.00 21.91 93 SER A N 1
ATOM 656 C CA . SER A 1 93 ? 22.195 24.570 9.891 1.00 21.13 93 SER A CA 1
ATOM 657 C C . SER A 1 93 ? 20.690 24.380 10.084 1.00 19.38 93 SER A C 1
ATOM 658 O O . SER A 1 93 ? 20.302 23.797 11.076 1.00 19.19 93 SER A O 1
ATOM 661 N N . VAL A 1 94 ? 19.878 24.852 9.137 1.00 17.94 94 VAL A N 1
ATOM 662 C CA . VAL A 1 94 ? 18.410 24.639 9.193 1.00 16.37 94 VAL A CA 1
ATOM 663 C C . VAL A 1 94 ? 18.101 23.138 9.243 1.00 15.92 94 VAL A C 1
ATOM 664 O O . VAL A 1 94 ? 17.308 22.663 10.067 1.00 15.20 94 VAL A O 1
ATOM 668 N N . ASP A 1 95 ? 18.774 22.363 8.401 1.00 15.61 95 ASP A N 1
ATOM 669 C CA . ASP A 1 95 ? 18.501 20.921 8.354 1.00 15.66 95 ASP A CA 1
ATOM 670 C C . ASP A 1 95 ? 18.778 20.205 9.673 1.00 16.01 95 ASP A C 1
ATOM 671 O O . ASP A 1 95 ? 18.005 19.360 10.102 1.00 15.64 95 ASP A O 1
ATOM 676 N N . TYR A 1 96 ? 19.908 20.527 10.293 1.00 17.68 96 TYR A N 1
ATOM 677 C CA . TYR A 1 96 ? 20.262 19.872 11.545 1.00 18.78 96 TYR A CA 1
ATOM 678 C C . TYR A 1 96 ? 19.388 20.317 12.719 1.00 17.47 96 TYR A C 1
ATOM 679 O O . TYR A 1 96 ? 19.015 19.501 13.579 1.00 17.57 96 TYR A O 1
ATOM 688 N N . LYS A 1 97 ? 18.959 21.573 12.681 1.00 17.50 97 LYS A N 1
ATOM 689 C CA . LYS A 1 97 ? 17.964 22.041 13.646 1.00 16.58 97 LYS A CA 1
ATOM 690 C C . LYS A 1 97 ? 16.611 21.352 13.447 1.00 17.09 97 LYS A C 1
ATOM 691 O O . LYS A 1 97 ? 15.971 20.959 14.413 1.00 16.84 97 LYS A O 1
ATOM 697 N N . LEU A 1 98 ? 16.174 21.202 12.197 1.00 16.02 98 LEU A N 1
ATOM 698 C CA . LEU A 1 98 ? 14.983 20.382 11.909 1.00 17.05 98 LEU A CA 1
ATOM 699 C C . LEU A 1 98 ? 15.125 18.942 12.362 1.00 17.83 98 LEU A C 1
ATOM 700 O O . LEU A 1 98 ? 14.189 18.373 12.904 1.00 17.73 98 LEU A O 1
ATOM 705 N N . LYS A 1 99 ? 16.299 18.357 12.139 1.00 18.30 99 LYS A N 1
ATOM 706 C CA . LYS A 1 99 ? 16.567 16.966 12.548 1.00 21.24 99 LYS A CA 1
ATOM 707 C C . LYS A 1 99 ? 16.388 16.778 14.065 1.00 20.64 99 LYS A C 1
ATOM 708 O O . LYS A 1 99 ? 15.784 15.807 14.501 1.00 21.12 99 LYS A O 1
ATOM 714 N N . GLU A 1 100 ? 16.928 17.714 14.849 1.00 21.04 100 GLU A N 1
ATOM 715 C CA . GLU A 1 100 ? 16.783 17.740 16.304 1.00 22.76 100 GLU A CA 1
ATOM 716 C C . GLU A 1 100 ? 15.316 17.650 16.704 1.00 21.70 100 GLU A C 1
ATOM 717 O O . GLU A 1 100 ? 14.973 16.965 17.652 1.00 22.83 100 GLU A O 1
ATOM 723 N N . ILE A 1 101 ? 14.464 18.342 15.961 1.00 20.32 101 ILE A N 1
ATOM 724 C CA . ILE A 1 101 ? 13.040 18.481 16.293 1.00 19.60 101 ILE A CA 1
ATOM 725 C C . ILE A 1 101 ? 12.198 17.310 15.749 1.00 20.12 101 ILE A C 1
ATOM 726 O O . ILE A 1 101 ? 11.380 16.724 16.474 1.00 20.70 101 ILE A O 1
ATOM 731 N N . LEU A 1 102 ? 12.417 16.970 14.481 1.00 19.94 102 LEU A N 1
ATOM 732 C CA . LEU A 1 102 ? 11.625 15.973 13.760 1.00 20.55 102 LEU A CA 1
ATOM 733 C C . LEU A 1 102 ? 12.080 14.526 13.931 1.00 21.65 102 LEU A C 1
ATOM 734 O O . LEU A 1 102 ? 11.268 13.610 13.754 1.00 21.22 102 LEU A O 1
ATOM 739 N N . GLN A 1 103 ? 13.377 14.331 14.195 1.00 23.77 103 GLN A N 1
ATOM 740 C CA . GLN A 1 103 ? 14.010 13.008 14.112 1.00 26.08 103 GLN A CA 1
ATOM 741 C C . GLN A 1 103 ? 13.778 12.382 12.732 1.00 26.47 103 GLN A C 1
ATOM 742 O O . GLN A 1 103 ? 14.399 12.793 11.757 1.00 27.11 103 GLN A O 1
ATOM 748 N N . ASP A 1 104 ? 12.884 11.407 12.653 1.00 26.26 104 ASP A N 1
ATOM 749 C CA . ASP A 1 104 ? 12.629 10.693 11.402 1.00 26.71 104 ASP A CA 1
ATOM 750 C C . ASP A 1 104 ? 11.325 11.116 10.710 1.00 25.28 104 ASP A C 1
ATOM 751 O O . ASP A 1 104 ? 10.887 10.486 9.725 1.00 26.61 104 ASP A O 1
ATOM 756 N N . LYS A 1 105 ? 10.718 12.191 11.205 1.00 22.75 105 LYS A N 1
ATOM 757 C CA . LYS A 1 105 ? 9.408 12.600 10.725 1.00 20.76 105 LYS A CA 1
ATOM 758 C C . LYS A 1 105 ? 9.494 13.676 9.655 1.00 19.39 105 LYS A C 1
ATOM 759 O O . LYS A 1 105 ? 10.431 14.458 9.615 1.00 19.03 105 LYS A O 1
ATOM 765 N N . LYS A 1 106 ? 8.503 13.694 8.783 1.00 17.55 106 LYS A N 1
ATOM 766 C CA . LYS A 1 106 ? 8.340 14.803 7.859 1.00 16.65 106 LYS A CA 1
ATOM 767 C C . LYS A 1 106 ? 7.225 15.741 8.357 1.00 15.67 106 LYS A C 1
ATOM 768 O O . LYS A 1 106 ? 6.655 15.531 9.422 1.00 16.45 106 LYS A O 1
ATOM 774 N N . ILE A 1 107 ? 7.000 16.817 7.621 1.00 14.02 107 ILE A N 1
ATOM 775 C CA . ILE A 1 107 ? 6.235 17.943 8.090 1.00 13.46 107 ILE A CA 1
ATOM 776 C C . ILE A 1 107 ? 4.889 17.924 7.364 1.00 12.41 107 ILE A C 1
ATOM 777 O O . ILE A 1 107 ? 4.860 17.860 6.163 1.00 12.58 107 ILE A O 1
ATOM 782 N N . ASP A 1 108 ? 3.786 17.984 8.094 1.00 12.99 108 ASP A N 1
ATOM 783 C CA . ASP A 1 108 ? 2.469 17.874 7.474 1.00 12.41 108 ASP A CA 1
ATOM 784 C C . ASP A 1 108 ? 1.930 19.111 6.768 1.00 12.84 108 ASP A C 1
ATOM 785 O O . ASP A 1 108 ? 1.166 18.995 5.796 1.00 13.19 108 ASP A O 1
ATOM 790 N N . ILE A 1 109 ? 2.283 20.281 7.290 1.00 11.65 109 ILE A N 1
ATOM 791 C CA . ILE A 1 109 ? 1.803 21.538 6.767 1.00 12.65 109 ILE A CA 1
ATOM 792 C C . ILE A 1 109 ? 2.972 22.489 6.705 1.00 11.91 109 ILE A C 1
ATOM 793 O O . ILE A 1 109 ? 3.634 22.746 7.729 1.00 12.61 109 ILE A O 1
ATOM 798 N N . ILE A 1 110 ? 3.265 22.952 5.499 1.00 11.21 110 ILE A N 1
ATOM 799 C CA . ILE A 1 110 ? 4.336 23.923 5.334 1.00 11.50 110 ILE A CA 1
ATOM 800 C C . ILE A 1 110 ? 3.720 25.191 4.765 1.00 11.45 110 ILE A C 1
ATOM 801 O O . ILE A 1 110 ? 3.134 25.173 3.692 1.00 11.72 110 ILE A O 1
ATOM 806 N N . LEU A 1 111 ? 3.863 26.267 5.520 1.00 11.43 111 LEU A N 1
ATOM 807 C CA . LEU A 1 111 ? 3.319 27.576 5.165 1.00 12.61 111 LEU A CA 1
ATOM 808 C C . LEU A 1 111 ? 4.475 28.542 4.929 1.00 12.43 111 LEU A C 1
ATOM 809 O O . LEU A 1 111 ? 5.477 28.515 5.644 1.00 13.60 111 LEU A O 1
ATOM 814 N N . SER A 1 112 ? 4.323 29.404 3.938 1.00 12.74 112 SER A N 1
ATOM 815 C CA . SER A 1 112 ? 5.277 30.476 3.752 1.00 12.94 112 SER A CA 1
ATOM 816 C C . SER A 1 112 ? 4.582 31.801 3.500 1.00 13.61 112 SER A C 1
ATOM 817 O O . SER A 1 112 ? 3.838 31.958 2.527 1.00 13.60 112 SER A O 1
ATOM 820 N N . ASP A 1 113 ? 4.852 32.741 4.395 1.00 13.87 113 ASP A N 1
ATOM 821 C CA . ASP A 1 113 ? 4.468 34.138 4.217 1.00 15.33 113 ASP A CA 1
ATOM 822 C C . ASP A 1 113 ? 5.714 34.974 3.894 1.00 15.58 113 ASP A C 1
ATOM 823 O O . ASP A 1 113 ? 5.692 36.206 4.030 1.00 15.91 113 ASP A O 1
ATOM 828 N N . ALA A 1 114 ? 6.798 34.329 3.445 1.00 16.31 114 ALA A N 1
ATOM 829 C CA . ALA A 1 114 ? 8.046 35.050 3.137 1.00 17.64 114 ALA A CA 1
ATOM 830 C C . ALA A 1 114 ? 7.896 35.915 1.880 1.00 18.07 114 ALA A C 1
ATOM 831 O O . ALA A 1 114 ? 7.100 35.612 0.999 1.00 17.65 114 ALA A O 1
ATOM 833 N N . ALA A 1 115 ? 8.673 36.993 1.821 1.00 20.43 115 ALA A N 1
ATOM 834 C CA . ALA A 1 115 ? 8.722 37.845 0.633 1.00 22.17 115 ALA A CA 1
ATOM 835 C C . ALA A 1 115 ? 10.108 38.480 0.525 1.00 24.67 115 ALA A C 1
ATOM 836 O O . ALA A 1 115 ? 10.808 38.618 1.521 1.00 25.17 115 ALA A O 1
ATOM 838 N N . VAL A 1 116 ? 10.514 38.803 -0.696 1.00 26.54 116 VAL A N 1
ATOM 839 C CA . VAL A 1 116 ? 11.791 39.473 -0.928 1.00 29.20 116 VAL A CA 1
ATOM 840 C C . VAL A 1 116 ? 11.524 40.976 -1.005 1.00 29.66 116 VAL A C 1
ATOM 841 O O . VAL A 1 116 ? 10.494 41.374 -1.535 1.00 29.70 116 VAL A O 1
ATOM 845 N N . PRO A 1 117 ? 12.435 41.814 -0.454 1.00 31.05 117 PRO A N 1
ATOM 846 C CA . PRO A 1 117 ? 12.277 43.282 -0.552 1.00 31.76 117 PRO A CA 1
ATOM 847 C C . PRO A 1 117 ? 12.057 43.752 -1.987 1.00 31.08 117 PRO A C 1
ATOM 848 O O . PRO A 1 117 ? 12.739 43.278 -2.897 1.00 31.98 117 PRO A O 1
ATOM 852 N N . CYS A 1 118 ? 11.106 44.663 -2.181 1.00 31.76 118 CYS A N 1
ATOM 853 C CA . CYS A 1 118 ? 10.830 45.229 -3.504 1.00 32.40 118 CYS A CA 1
ATOM 854 C C . CYS A 1 118 ? 11.814 46.308 -3.932 1.00 32.55 118 CYS A C 1
ATOM 855 O O . CYS A 1 118 ? 12.095 47.230 -3.162 1.00 32.97 118 CYS A O 1
ATOM 858 N N . ILE A 1 119 ? 12.319 46.199 -5.162 1.00 32.41 119 ILE A N 1
ATOM 859 C CA . ILE A 1 119 ? 13.239 47.217 -5.710 1.00 32.22 119 ILE A CA 1
ATOM 860 C C . ILE A 1 119 ? 12.514 48.333 -6.476 1.00 31.91 119 ILE A C 1
ATOM 861 O O . ILE A 1 119 ? 13.131 49.311 -6.929 1.00 32.91 119 ILE A O 1
ATOM 866 N N . GLY A 1 120 ? 11.199 48.203 -6.601 1.00 31.51 120 GLY A N 1
ATOM 867 C CA . GLY A 1 120 ? 10.425 49.153 -7.383 1.00 30.46 120 GLY A CA 1
ATOM 868 C C . GLY A 1 120 ? 10.799 49.047 -8.850 1.00 29.39 120 GLY A C 1
ATOM 869 O O . GLY A 1 120 ? 11.210 50.029 -9.475 1.00 29.81 120 GLY A O 1
ATOM 870 N N . ASN A 1 121 ? 10.753 47.825 -9.366 1.00 27.32 121 ASN A N 1
ATOM 871 C CA . ASN A 1 121 ? 10.590 47.560 -10.785 1.00 25.64 121 ASN A CA 1
ATOM 872 C C . ASN A 1 121 ? 9.768 46.294 -10.821 1.00 25.26 121 ASN A C 1
ATOM 873 O O . ASN A 1 121 ? 10.285 45.213 -10.517 1.00 24.53 121 ASN A O 1
ATOM 878 N N . LYS A 1 122 ? 8.490 46.442 -11.159 1.00 24.14 122 LYS A N 1
ATOM 879 C CA . LYS A 1 122 ? 7.507 45.367 -10.989 1.00 23.86 122 LYS A CA 1
ATOM 880 C C . LYS A 1 122 ? 7.991 44.016 -11.530 1.00 22.25 122 LYS A C 1
ATOM 881 O O . LYS A 1 122 ? 7.960 43.011 -10.811 1.00 20.27 122 LYS A O 1
ATOM 887 N N . ILE A 1 123 ? 8.455 43.996 -12.779 1.00 21.13 123 ILE A N 1
ATOM 888 C CA . ILE A 1 123 ? 8.824 42.717 -13.399 1.00 21.44 123 ILE A CA 1
ATOM 889 C C . ILE A 1 123 ? 10.000 42.068 -12.683 1.00 20.50 123 ILE A C 1
ATOM 890 O O . ILE A 1 123 ? 9.994 40.859 -12.477 1.00 20.34 123 ILE A O 1
ATOM 895 N N . ASP A 1 124 ? 11.008 42.854 -12.317 1.00 20.17 124 ASP A N 1
ATOM 896 C CA . ASP A 1 124 ? 12.154 42.315 -11.572 1.00 20.96 124 ASP A CA 1
ATOM 897 C C . AS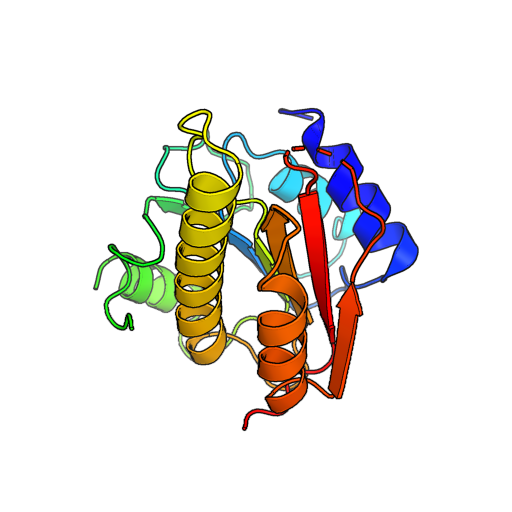P A 1 124 ? 11.704 41.759 -10.220 1.00 20.41 124 ASP A C 1
ATOM 898 O O . ASP A 1 124 ? 12.158 40.701 -9.793 1.00 21.26 124 ASP A O 1
ATOM 903 N N . ASP A 1 125 ? 10.819 42.490 -9.546 1.00 20.19 125 ASP A N 1
ATOM 904 C CA . ASP A 1 125 ? 10.323 42.070 -8.242 1.00 20.12 125 ASP A CA 1
ATOM 905 C C . ASP A 1 125 ? 9.541 40.756 -8.365 1.00 19.39 125 ASP A C 1
ATOM 906 O O . ASP A 1 125 ? 9.625 39.899 -7.489 1.00 20.00 125 ASP A O 1
ATOM 911 N N . HIS A 1 126 ? 8.803 40.607 -9.461 1.00 17.52 126 HIS A N 1
ATOM 912 C CA . HIS A 1 126 ? 8.092 39.348 -9.715 1.00 17.53 126 HIS A CA 1
ATOM 913 C C . HIS A 1 126 ? 9.091 38.214 -9.924 1.00 17.03 126 HIS A C 1
ATOM 914 O O . HIS A 1 126 ? 8.945 37.143 -9.324 1.00 16.34 126 HIS A O 1
ATOM 921 N N . LEU A 1 127 ? 10.094 38.424 -10.776 1.00 16.19 127 LEU A N 1
ATOM 922 C CA . LEU A 1 127 ? 11.119 37.391 -11.010 1.00 16.30 127 LEU A CA 1
ATOM 923 C C . LEU A 1 127 ? 11.847 37.004 -9.721 1.00 16.56 127 LEU A C 1
ATOM 924 O O . LEU A 1 127 ? 12.113 35.804 -9.465 1.00 16.05 127 LEU A O 1
ATOM 929 N N . ASN A 1 128 ? 12.178 38.008 -8.905 1.00 16.60 128 ASN A N 1
ATOM 930 C CA . ASN A 1 128 ? 12.806 37.735 -7.603 1.00 16.49 128 ASN A CA 1
ATOM 931 C C . ASN A 1 128 ? 11.892 36.914 -6.718 1.00 16.19 128 ASN A C 1
ATOM 932 O O . ASN A 1 128 ? 12.356 36.042 -5.987 1.00 15.52 128 ASN A O 1
ATOM 937 N N . SER A 1 129 ? 10.607 37.255 -6.739 1.00 15.76 129 SER A N 1
ATOM 938 C CA . SER A 1 129 ? 9.591 36.507 -6.002 1.00 16.06 129 SER A CA 1
ATOM 939 C C . SER A 1 129 ? 9.518 35.073 -6.499 1.00 15.64 129 SER A C 1
ATOM 940 O O . SER A 1 129 ? 9.339 34.143 -5.696 1.00 15.66 129 SER A O 1
ATOM 943 N N . CYS A 1 130 ? 9.589 34.893 -7.813 1.00 14.65 130 CYS A N 1
ATOM 944 C CA . CYS A 1 130 ? 9.612 33.540 -8.399 1.00 15.23 130 CYS A CA 1
ATOM 945 C C . CYS A 1 130 ? 10.802 32.753 -7.865 1.00 15.32 130 CYS A C 1
ATOM 946 O O . CYS A 1 130 ? 10.688 31.578 -7.498 1.00 14.74 130 CYS A O 1
ATOM 949 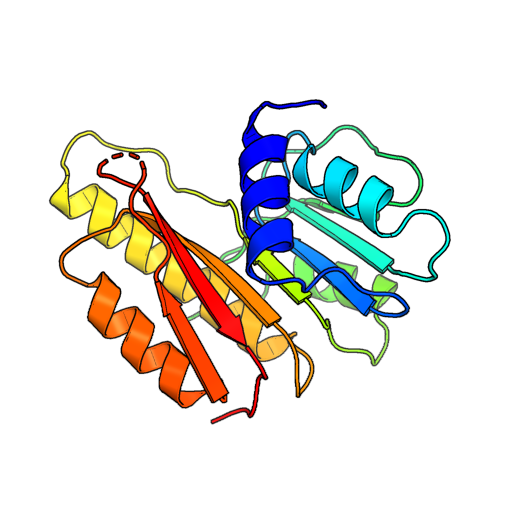N N . GLU A 1 131 ? 11.949 33.426 -7.805 1.00 15.39 131 GLU A N 1
ATOM 950 C CA . GLU A 1 131 ? 13.192 32.784 -7.374 1.00 16.48 131 GLU A CA 1
ATOM 951 C C . GLU A 1 131 ? 13.052 32.303 -5.929 1.00 15.01 131 GLU A C 1
ATOM 952 O O . GLU A 1 131 ? 13.399 31.168 -5.625 1.00 15.79 131 GLU A O 1
ATOM 958 N N . LEU A 1 132 ? 12.496 33.159 -5.068 1.00 14.82 132 LEU A N 1
ATOM 959 C CA . LEU A 1 132 ? 12.273 32.814 -3.668 1.00 13.51 132 LEU A CA 1
ATOM 960 C C . LEU A 1 132 ? 11.277 31.666 -3.572 1.00 13.35 132 LEU A C 1
ATOM 961 O O . LEU A 1 132 ? 11.470 30.734 -2.784 1.00 12.90 132 LEU A O 1
ATOM 966 N N . THR A 1 133 ? 10.215 31.741 -4.367 1.00 13.05 133 THR A N 1
ATOM 967 C CA . THR A 1 133 ? 9.193 30.699 -4.364 1.00 12.59 133 THR A CA 1
ATOM 968 C C . THR A 1 133 ? 9.788 29.338 -4.773 1.00 13.07 133 THR A C 1
ATOM 969 O O . THR A 1 133 ? 9.481 28.304 -4.195 1.00 12.77 133 THR A O 1
ATOM 973 N N . LEU A 1 134 ? 10.656 29.366 -5.774 1.00 11.73 134 LEU A N 1
ATOM 974 C CA . LEU A 1 134 ? 11.333 28.152 -6.203 1.00 11.90 134 LEU A CA 1
ATOM 975 C C . LEU A 1 134 ? 12.242 27.617 -5.083 1.00 12.19 134 LEU A C 1
ATOM 976 O O . LEU A 1 134 ? 12.243 26.419 -4.859 1.00 12.41 134 LEU A O 1
ATOM 981 N N . SER A 1 135 ? 12.984 28.489 -4.384 1.00 12.78 135 SER A N 1
ATOM 982 C CA . SER A 1 135 ? 13.864 28.071 -3.281 1.00 14.37 135 SER A CA 1
ATOM 983 C C . SER A 1 135 ? 13.064 27.408 -2.170 1.00 13.89 135 SER A C 1
ATOM 984 O O . SER A 1 135 ? 13.423 26.325 -1.694 1.00 13.54 135 SER A O 1
ATOM 987 N N . ILE A 1 136 ? 11.955 28.047 -1.797 1.00 13.79 136 ILE A N 1
ATOM 988 C CA . ILE A 1 136 ? 11.119 27.519 -0.732 1.00 14.15 136 ILE A CA 1
ATOM 989 C C . ILE A 1 136 ? 10.480 26.210 -1.185 1.00 13.41 136 ILE A C 1
ATOM 990 O O . ILE A 1 136 ? 10.419 25.261 -0.414 1.00 13.69 136 ILE A O 1
ATOM 995 N N . THR A 1 137 ? 10.029 26.141 -2.441 1.00 12.90 137 THR A N 1
ATOM 996 C CA . THR A 1 137 ? 9.454 24.896 -2.996 1.00 13.02 137 THR A CA 1
ATOM 997 C C . THR A 1 137 ? 10.453 23.710 -3.005 1.00 13.17 137 THR A C 1
ATOM 998 O O . THR A 1 137 ? 10.122 22.601 -2.616 1.00 12.92 137 THR A O 1
ATOM 1002 N N . HIS A 1 138 ? 11.697 23.998 -3.385 1.00 12.16 138 HIS A N 1
ATOM 1003 C CA . HIS A 1 138 ? 12.752 22.992 -3.371 1.00 13.43 138 HIS A CA 1
ATOM 1004 C C . HIS A 1 138 ? 12.994 22.451 -1.965 1.00 13.21 138 HIS A C 1
ATOM 1005 O O . HIS A 1 138 ? 13.178 21.253 -1.785 1.00 13.44 138 HIS A O 1
ATOM 1012 N N . PHE A 1 139 ? 13.009 23.350 -0.979 1.00 12.50 139 PHE A N 1
ATOM 1013 C CA . PHE A 1 139 ? 13.177 22.973 0.411 1.00 12.53 139 PHE A CA 1
ATOM 1014 C C . PHE A 1 139 ? 11.940 22.164 0.882 1.00 12.90 139 PHE A C 1
ATOM 1015 O O . PHE A 1 139 ? 12.054 21.097 1.519 1.00 12.12 139 PHE A O 1
ATOM 1023 N N . MET A 1 140 ? 10.756 22.653 0.524 1.00 13.66 140 MET A N 1
ATOM 1024 C CA . MET A 1 140 ? 9.476 21.990 0.878 1.00 14.01 140 MET A CA 1
ATOM 1025 C C . MET A 1 140 ? 9.449 20.519 0.440 1.00 14.69 140 MET A C 1
ATOM 1026 O O . MET A 1 140 ? 9.080 19.615 1.215 1.00 13.79 140 MET A O 1
ATOM 1031 N N . GLU A 1 141 ? 9.859 20.272 -0.799 1.00 14.87 141 GLU A N 1
ATOM 1032 C CA . GLU A 1 141 ? 9.863 18.927 -1.342 1.00 16.03 141 GLU A CA 1
ATOM 1033 C C . GLU A 1 141 ? 10.643 17.935 -0.497 1.00 15.41 141 GLU A C 1
ATOM 1034 O O . GLU A 1 141 ? 10.320 16.739 -0.478 1.00 16.14 141 GLU A O 1
ATOM 1040 N N . GLN A 1 142 ? 11.696 18.420 0.166 1.00 13.21 142 GLN A N 1
ATOM 1041 C CA . GLN A 1 142 ? 12.530 17.559 1.010 1.00 13.14 142 GLN A CA 1
ATOM 1042 C C . GLN A 1 142 ? 11.838 17.183 2.290 1.00 13.37 142 GLN A C 1
ATOM 1043 O O . GLN A 1 142 ? 12.028 16.070 2.772 1.00 14.43 142 GLN A O 1
ATOM 1049 N N . TYR A 1 143 ? 11.017 18.099 2.817 1.00 11.79 143 TYR A N 1
ATOM 1050 C CA . TYR A 1 143 ? 10.503 17.974 4.201 1.00 12.11 143 TYR A CA 1
ATOM 1051 C C . TYR A 1 143 ? 9.015 17.678 4.323 1.00 12.42 143 TYR A C 1
ATOM 1052 O O . TYR A 1 143 ? 8.570 17.303 5.393 1.00 13.50 143 TYR A O 1
ATOM 1061 N N . ILE A 1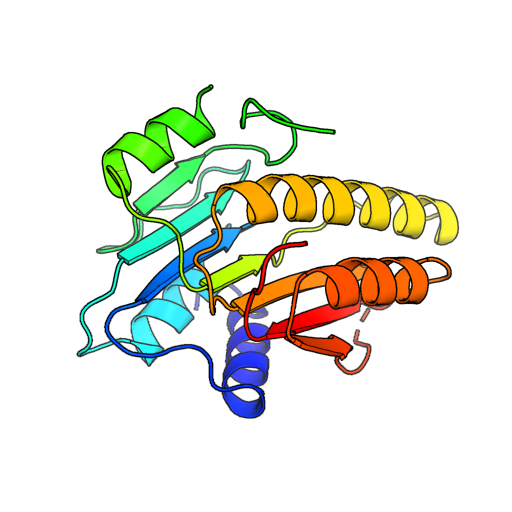 144 ? 8.278 17.817 3.232 1.00 12.82 144 ILE A N 1
ATOM 1062 C CA . ILE A 1 144 ? 6.830 17.654 3.286 1.00 13.13 144 ILE A CA 1
ATOM 1063 C C . ILE A 1 144 ? 6.469 16.163 3.371 1.00 13.02 144 ILE A C 1
ATOM 1064 O O . ILE A 1 144 ? 7.063 15.329 2.680 1.00 13.05 144 ILE A O 1
ATOM 1069 N N . ASN A 1 145 ? 5.499 15.863 4.228 1.00 13.24 145 ASN A N 1
ATOM 1070 C CA . ASN A 1 145 ? 4.943 14.521 4.361 1.00 13.94 145 ASN A CA 1
ATOM 1071 C C . ASN A 1 145 ? 4.000 14.216 3.206 1.00 13.19 145 ASN A C 1
ATOM 1072 O O . ASN A 1 145 ? 3.364 15.115 2.662 1.00 13.36 145 ASN A O 1
ATOM 1077 N N . ILE A 1 146 ? 3.936 12.954 2.813 1.00 14.46 146 ILE A N 1
ATOM 1078 C CA . ILE A 1 146 ? 2.939 12.514 1.839 1.00 14.61 146 ILE A CA 1
ATOM 1079 C C . ILE A 1 146 ? 1.592 12.896 2.403 1.00 14.05 146 ILE A C 1
ATOM 1080 O O . ILE A 1 146 ? 1.331 12.738 3.601 1.00 14.68 146 ILE A O 1
ATOM 1085 N N . GLY A 1 147 ? 0.775 13.506 1.558 1.00 13.14 147 GLY A N 1
ATOM 1086 C CA . GLY A 1 147 ? -0.557 13.932 2.005 1.00 13.05 147 GLY A CA 1
ATOM 1087 C C . GLY A 1 147 ? -0.545 15.339 2.568 1.00 12.64 147 GLY A C 1
ATOM 1088 O O . GLY A 1 147 ? -1.589 15.883 2.926 1.00 11.90 147 GLY A O 1
ATOM 1089 N N . GLY A 1 148 ? 0.652 15.945 2.639 1.00 11.94 148 GLY A N 1
ATOM 1090 C CA . GLY A 1 148 ? 0.818 17.230 3.274 1.00 11.15 148 GLY A CA 1
ATOM 1091 C C . GLY A 1 148 ? 0.286 18.416 2.446 1.00 11.94 148 GLY A C 1
ATOM 1092 O O . GLY A 1 148 ? 0.045 18.288 1.226 1.00 11.70 148 GLY A O 1
ATOM 1093 N N . THR A 1 149 ? 0.094 19.529 3.154 1.00 13.06 149 THR A N 1
ATOM 1094 C CA . THR A 1 149 ? -0.378 20.821 2.598 1.00 12.69 149 THR A CA 1
ATOM 1095 C C . THR A 1 149 ? 0.764 21.828 2.532 1.00 12.46 149 THR A C 1
ATOM 1096 O O . THR A 1 149 ? 1.563 21.946 3.448 1.00 12.09 149 THR A O 1
ATOM 1100 N N . TYR A 1 150 ? 0.814 22.575 1.443 1.00 12.24 150 TYR A N 1
ATOM 1101 C CA . TYR A 1 150 ? 1.857 23.581 1.263 1.00 11.57 150 TYR A CA 1
ATOM 1102 C C . TYR A 1 150 ? 1.188 24.829 0.769 1.00 12.09 150 TYR A C 1
ATOM 1103 O O . TYR A 1 150 ? 0.474 24.768 -0.239 1.00 12.78 150 TYR A O 1
ATOM 1112 N N . ILE A 1 151 ? 1.402 25.939 1.471 1.00 12.45 151 ILE A N 1
ATOM 1113 C CA . ILE A 1 151 ? 0.863 27.244 1.053 1.00 13.47 151 ILE A CA 1
ATOM 1114 C C . ILE A 1 151 ? 1.993 28.250 0.972 1.00 13.47 151 ILE A C 1
ATOM 1115 O O . ILE A 1 151 ? 2.767 28.415 1.905 1.00 14.93 151 ILE A O 1
ATOM 1120 N N . VAL A 1 152 ? 2.136 28.899 -0.180 1.00 12.95 152 VAL A N 1
ATOM 1121 C CA . VAL A 1 152 ? 3.273 29.802 -0.352 1.00 13.30 152 VAL A CA 1
ATOM 1122 C C . VAL A 1 152 ? 2.823 31.102 -1.005 1.00 13.72 152 VAL A C 1
ATOM 1123 O O . VAL A 1 152 ? 2.081 31.092 -1.996 1.00 14.53 152 VAL A O 1
ATOM 1127 N N . LYS A 1 153 ? 3.276 32.209 -0.430 1.00 14.40 153 LYS A N 1
ATOM 1128 C CA . LYS A 1 153 ? 2.978 33.528 -1.002 1.00 15.07 153 LYS A CA 1
ATOM 1129 C C . LYS A 1 153 ? 3.928 33.889 -2.149 1.00 16.45 153 LYS A C 1
ATOM 1130 O O . LYS A 1 153 ? 5.099 33.518 -2.142 1.00 16.04 153 LYS A O 1
ATOM 1136 N N . MET A 1 154 ? 3.417 34.629 -3.131 1.00 17.67 154 MET A N 1
ATOM 1137 C CA . MET A 1 154 ? 4.312 35.233 -4.124 1.00 19.33 154 MET A CA 1
ATOM 1138 C C . MET A 1 154 ? 3.656 36.468 -4.712 1.00 20.05 154 MET A C 1
ATOM 1139 O O . MET A 1 154 ? 2.420 36.633 -4.588 1.00 20.89 154 MET A O 1
ATOM 1144 N N . TYR A 1 155 ? 4.473 37.320 -5.339 1.00 20.93 155 TYR A N 1
ATOM 1145 C CA . TYR A 1 155 ? 3.923 38.418 -6.159 1.00 22.34 155 TYR A CA 1
ATOM 1146 C C . TYR A 1 155 ? 3.346 37.841 -7.428 1.00 22.01 155 TYR A C 1
ATOM 1147 O O . TYR A 1 155 ? 4.055 37.179 -8.188 1.00 21.57 155 TYR A O 1
ATOM 1156 N N . LEU A 1 156 ? 2.056 38.088 -7.658 1.00 21.55 156 LEU A N 1
ATOM 1157 C CA . LEU A 1 156 ? 1.390 37.618 -8.859 1.00 21.63 156 LEU A CA 1
ATOM 1158 C C . LEU A 1 156 ? 2.020 38.249 -10.090 1.00 21.18 156 LEU A C 1
ATOM 1159 O O . LEU A 1 156 ? 2.361 39.445 -10.098 1.00 21.90 156 LEU A O 1
ATOM 1164 N N . GLY A 1 157 ? 2.159 37.445 -11.129 1.00 19.52 157 GLY A N 1
ATOM 1165 C CA . GLY A 1 157 ? 2.703 37.959 -12.381 1.00 19.40 157 GLY A CA 1
ATOM 1166 C C . GLY A 1 157 ? 2.872 36.912 -13.438 1.00 19.62 157 GLY A C 1
ATOM 1167 O O . GLY A 1 157 ? 2.261 35.849 -13.392 1.00 19.10 157 GLY A O 1
ATOM 1168 N N . SER A 1 158 ? 3.713 37.234 -14.407 1.00 19.28 158 SER A N 1
ATOM 1169 C CA . SER A 1 158 ? 3.793 36.449 -15.629 1.00 20.56 158 SER A CA 1
ATOM 1170 C C . SER A 1 158 ? 4.103 34.964 -15.424 1.00 18.51 158 SER A C 1
ATOM 1171 O O . SER A 1 158 ? 3.668 34.129 -16.216 1.00 19.34 158 SER A O 1
ATOM 1174 N N . GLN A 1 159 ? 4.842 34.646 -14.355 1.00 17.17 159 GLN A N 1
ATOM 1175 C CA . GLN A 1 159 ? 5.292 33.278 -14.100 1.00 16.36 159 GLN A CA 1
ATOM 1176 C C . GLN A 1 159 ? 4.435 32.508 -13.103 1.00 15.63 159 GLN A C 1
ATOM 1177 O O . GLN A 1 159 ? 4.669 31.334 -12.851 1.00 15.10 159 GLN A O 1
ATOM 1183 N N . THR A 1 160 ? 3.460 33.170 -12.510 1.00 15.39 160 THR A N 1
ATOM 1184 C CA . THR A 1 160 ? 2.641 32.517 -11.507 1.00 16.42 160 THR A CA 1
ATOM 1185 C C . THR A 1 160 ? 2.042 31.213 -12.019 1.00 16.87 160 THR A C 1
ATOM 1186 O O . THR A 1 160 ? 2.115 30.173 -11.348 1.00 15.71 160 THR A O 1
ATOM 1190 N N . ASN A 1 161 ? 1.458 31.240 -13.210 1.00 18.08 161 ASN A N 1
ATOM 1191 C CA . ASN A 1 161 ? 0.820 30.033 -13.670 1.00 19.41 161 ASN A CA 1
ATOM 1192 C C . ASN A 1 161 ? 1.800 28.905 -13.993 1.00 18.60 161 ASN A C 1
ATOM 1193 O O . ASN A 1 161 ? 1.501 27.728 -13.756 1.00 18.22 161 ASN A O 1
ATOM 1198 N N . ASN A 1 162 ? 2.986 29.263 -14.480 1.00 17.77 162 ASN A N 1
ATOM 1199 C CA . ASN A 1 162 ? 4.048 28.271 -14.627 1.00 18.13 162 ASN A CA 1
ATOM 1200 C C . ASN A 1 162 ? 4.330 27.555 -13.299 1.00 16.54 162 ASN A C 1
ATOM 1201 O O . ASN A 1 162 ? 4.479 26.324 -13.253 1.00 15.85 162 ASN A O 1
ATOM 1206 N N . LEU A 1 163 ? 4.408 28.336 -12.227 1.00 15.44 163 LEU A N 1
ATOM 1207 C CA . LEU A 1 163 ? 4.707 27.782 -10.906 1.00 15.29 163 LEU A CA 1
ATOM 1208 C C . LEU A 1 163 ? 3.552 26.931 -10.429 1.00 15.30 163 LEU A C 1
ATOM 1209 O O . LEU A 1 163 ? 3.739 25.848 -9.850 1.00 14.88 163 LEU A O 1
ATOM 1214 N N . LYS A 1 164 ? 2.354 27.405 -10.690 1.00 15.33 164 LYS A N 1
ATOM 1215 C CA . LYS A 1 164 ? 1.165 26.624 -10.314 1.00 16.64 164 LYS A CA 1
ATOM 1216 C C . LYS A 1 164 ? 1.196 25.251 -10.996 1.00 16.39 164 LYS A C 1
ATOM 1217 O O . LYS A 1 164 ? 1.020 24.215 -10.347 1.00 15.60 164 LYS A O 1
ATOM 1223 N N . THR A 1 165 ? 1.513 25.236 -12.294 1.00 15.95 165 THR A N 1
ATOM 1224 C CA . THR A 1 165 ? 1.569 23.990 -13.061 1.00 16.22 165 THR A CA 1
ATOM 1225 C C . THR A 1 165 ? 2.668 23.075 -12.551 1.00 15.13 165 THR A C 1
ATOM 1226 O O . THR A 1 165 ? 2.509 21.851 -12.445 1.00 15.39 165 THR A O 1
ATOM 1230 N N . TYR A 1 166 ? 3.784 23.682 -12.186 1.00 15.04 166 TYR A N 1
ATOM 1231 C CA . TYR A 1 166 ? 4.866 22.909 -11.632 1.00 15.65 166 TYR A CA 1
ATOM 1232 C C . TYR A 1 166 ? 4.411 22.207 -10.341 1.00 14.74 166 TYR A C 1
ATOM 1233 O O . TYR A 1 166 ? 4.669 21.018 -10.130 1.00 14.95 166 TYR A O 1
ATOM 1242 N N . LEU A 1 167 ? 3.700 22.938 -9.491 1.00 15.20 167 LEU A N 1
ATOM 1243 C CA . LEU A 1 167 ? 3.232 22.373 -8.218 1.00 13.76 167 LEU A CA 1
ATOM 1244 C C . LEU A 1 167 ? 2.186 21.269 -8.414 1.00 14.94 167 LEU A C 1
ATOM 1245 O O . LEU A 1 167 ? 2.150 20.315 -7.649 1.00 13.97 167 LEU A O 1
ATOM 1250 N N . LYS A 1 168 ? 1.375 21.404 -9.463 1.00 15.74 168 LYS A N 1
ATOM 1251 C CA . LYS A 1 168 ? 0.374 20.400 -9.831 1.00 17.56 168 LYS A CA 1
ATOM 1252 C C . LYS A 1 168 ? 1.038 19.092 -10.206 1.00 18.38 168 LYS A C 1
ATOM 1253 O O . LYS A 1 168 ? 0.395 18.044 -10.255 1.00 19.22 168 LYS A O 1
ATOM 1259 N N . GLY A 1 169 ? 2.343 19.141 -10.461 1.00 18.96 169 GLY A N 1
ATOM 1260 C CA . GLY A 1 169 ? 3.106 17.939 -10.691 1.00 20.27 169 GLY A CA 1
ATOM 1261 C C . GLY A 1 169 ? 3.482 17.193 -9.426 1.00 21.75 169 GLY A C 1
ATOM 1262 O O . GLY A 1 169 ? 4.001 16.084 -9.500 1.00 23.59 169 GLY A O 1
ATOM 1263 N N 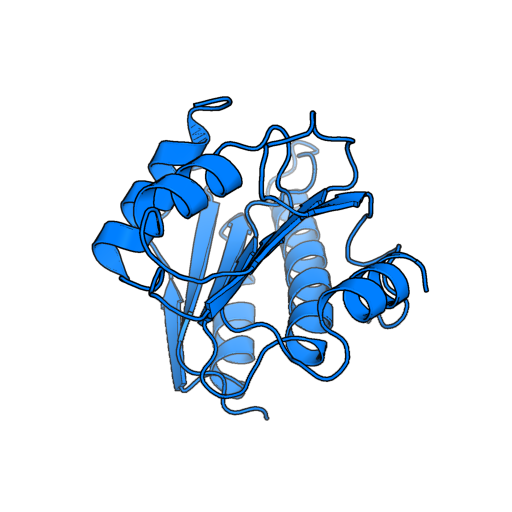. MET A 1 170 ? 3.226 17.771 -8.256 1.00 20.27 170 MET A N 1
ATOM 1264 C CA . MET A 1 170 ? 3.553 17.056 -7.040 1.00 20.83 170 MET A CA 1
ATOM 1265 C C . MET A 1 170 ? 2.448 16.996 -5.982 1.00 18.31 170 MET A C 1
ATOM 1266 O O . MET A 1 170 ? 2.599 16.297 -4.983 1.00 17.97 170 MET A O 1
ATOM 1271 N N . PHE A 1 171 ? 1.373 17.745 -6.207 1.00 16.11 171 PHE A N 1
ATOM 1272 C CA . PHE A 1 171 ? 0.210 17.756 -5.325 1.00 15.50 171 PHE A CA 1
ATOM 1273 C C . PHE A 1 171 ? -1.042 17.343 -6.080 1.00 15.78 171 PHE A C 1
ATOM 1274 O O . PHE A 1 171 ? -1.193 17.630 -7.272 1.00 16.76 171 PHE A O 1
ATOM 1282 N N . GLN A 1 172 ? -1.975 16.731 -5.362 1.00 15.88 172 GLN A N 1
ATOM 1283 C CA . GLN A 1 172 ? -3.235 16.398 -5.995 1.00 16.71 172 GLN A CA 1
ATOM 1284 C C . GLN A 1 172 ? -3.929 17.628 -6.559 1.00 17.19 172 GLN A C 1
ATOM 1285 O O . GLN A 1 172 ? -4.411 17.581 -7.697 1.00 18.07 172 GLN A O 1
ATOM 1291 N N . LEU A 1 173 ? -3.997 18.709 -5.772 1.00 17.58 173 LEU A N 1
ATOM 1292 C CA . LEU A 1 173 ? -4.675 19.941 -6.208 1.00 19.40 173 LEU A CA 1
ATOM 1293 C C . LEU A 1 173 ? -3.878 21.176 -5.837 1.00 18.30 173 LEU A C 1
ATOM 1294 O O . LEU A 1 173 ? -3.278 21.233 -4.768 1.00 18.09 173 LEU A O 1
ATOM 1299 N N . VAL A 1 174 ? -3.941 22.191 -6.692 1.00 17.04 174 VAL A N 1
ATOM 1300 C CA . VAL A 1 174 ? -3.303 23.468 -6.419 1.00 18.33 174 VAL A CA 1
ATOM 1301 C C . VAL A 1 174 ? -4.238 24.598 -6.806 1.00 19.41 174 VAL A C 1
ATOM 1302 O O . VAL A 1 174 ? -4.739 24.624 -7.938 1.00 19.96 174 VAL A O 1
ATOM 1306 N N . HIS A 1 175 ? -4.454 25.514 -5.866 1.00 20.69 175 HIS A N 1
ATOM 1307 C CA . HIS A 1 175 ? -5.395 26.638 -6.026 1.00 22.85 175 HIS A CA 1
ATOM 1308 C C . HIS A 1 175 ? -4.641 27.949 -5.919 1.00 23.06 175 HIS A C 1
ATOM 1309 O O . HIS A 1 175 ? -3.707 28.071 -5.131 1.00 22.98 175 HIS A O 1
ATOM 1316 N N . THR A 1 176 ? -5.019 28.932 -6.730 1.00 23.34 176 THR A N 1
ATOM 1317 C CA . THR A 1 176 ? -4.532 30.283 -6.523 1.00 24.70 176 THR A CA 1
ATOM 1318 C C . THR A 1 176 ? -5.622 31.072 -5.788 1.00 25.39 176 THR A C 1
ATOM 1319 O O . THR A 1 176 ? -6.806 31.037 -6.178 1.00 24.44 176 THR A O 1
ATOM 1323 N N . THR A 1 177 ? -5.237 31.760 -4.716 1.00 24.95 177 THR A N 1
ATOM 1324 C CA . THR A 1 177 ? -6.183 32.593 -3.978 1.00 26.25 177 THR A CA 1
ATOM 1325 C C . THR A 1 177 ? -6.374 33.922 -4.719 1.00 27.20 177 THR A C 1
ATOM 1326 O O . THR A 1 177 ? -5.638 34.220 -5.649 1.00 27.13 177 THR A O 1
ATOM 1330 N N . LYS A 1 178 ? -7.347 34.716 -4.279 1.00 29.15 178 LYS A N 1
ATOM 1331 C CA . LYS A 1 178 ? -7.606 36.049 -4.838 1.00 31.35 178 LYS A CA 1
ATOM 1332 C C . LYS A 1 178 ? -6.484 37.058 -4.542 1.00 32.04 178 LYS A C 1
ATOM 1333 O O . LYS A 1 178 ? -6.055 37.174 -3.394 1.00 32.16 178 LYS A O 1
ATOM 1339 N N . PRO A 1 179 ? -5.988 37.772 -5.583 1.00 33.20 179 PRO A N 1
ATOM 1340 C CA . PRO A 1 179 ? -4.919 38.773 -5.421 1.00 34.00 179 PRO A CA 1
ATOM 1341 C C . PRO A 1 179 ? -5.220 39.854 -4.365 1.00 35.09 179 PRO A C 1
ATOM 1342 O O . PRO A 1 179 ? -6.382 40.243 -4.187 1.00 35.27 179 PRO A O 1
ATOM 1346 N N . LYS A 1 180 ? -4.176 40.331 -3.689 1.00 36.02 180 LYS A N 1
ATOM 1347 C CA . LYS A 1 180 ? -4.315 41.373 -2.661 1.00 37.33 180 LYS A CA 1
ATOM 1348 C C . LYS A 1 180 ? -3.309 42.507 -2.864 1.00 37.57 180 LYS A C 1
ATOM 1349 O O . LYS A 1 180 ? -2.123 42.259 -3.092 1.00 37.74 180 LYS A O 1
ATOM 1355 N N . SER A 1 186 ? 2.278 45.746 -7.257 1.00 36.93 186 SER A N 1
ATOM 1356 C CA . SER A 1 186 ? 2.737 44.404 -6.917 1.00 36.51 186 SER A CA 1
ATOM 1357 C C . SER A 1 186 ? 1.694 43.714 -6.016 1.00 35.49 186 SER A C 1
ATOM 1358 O O . SER A 1 186 ? 1.746 43.819 -4.786 1.00 35.76 186 SER A O 1
ATOM 1361 N N . ARG A 1 187 ? 0.732 43.044 -6.653 1.00 34.20 187 ARG A N 1
ATOM 1362 C CA . ARG A 1 187 ? -0.296 42.225 -5.973 1.00 32.15 187 ARG A CA 1
ATOM 1363 C C . ARG A 1 187 ? 0.269 40.865 -5.533 1.00 30.91 187 ARG A C 1
ATOM 1364 O O . ARG A 1 187 ? 1.123 40.296 -6.211 1.00 31.33 187 ARG A O 1
ATOM 1372 N N . GLU A 1 188 ? -0.228 40.346 -4.410 1.00 28.73 188 GLU A N 1
ATOM 1373 C CA . GLU A 1 188 ? 0.227 39.063 -3.862 1.00 26.33 188 GLU A CA 1
ATOM 1374 C C . GLU A 1 188 ? -0.875 38.021 -3.830 1.00 24.27 188 GLU A C 1
ATOM 1375 O O . GLU A 1 188 ? -2.048 38.341 -3.641 1.00 23.46 188 GLU A O 1
ATOM 1381 N N . ILE A 1 189 ? -0.490 36.762 -4.028 1.00 20.94 189 ILE A N 1
ATOM 1382 C CA . ILE A 1 189 ? -1.435 35.654 -3.981 1.00 18.92 189 ILE A CA 1
ATOM 1383 C C . ILE A 1 189 ? -0.772 34.576 -3.157 1.00 17.60 189 ILE A C 1
ATOM 1384 O O . ILE A 1 189 ? 0.429 34.669 -2.886 1.00 16.21 189 ILE A O 1
ATOM 1389 N N . TYR A 1 190 ? -1.560 33.590 -2.750 1.00 17.00 190 TYR A N 1
ATOM 1390 C CA . TYR A 1 190 ? -1.009 32.361 -2.192 1.00 17.56 190 TYR A CA 1
ATOM 1391 C C . TYR A 1 190 ? -1.315 31.213 -3.134 1.00 16.51 190 TYR A C 1
ATOM 1392 O O . TYR A 1 190 ? -2.413 31.139 -3.679 1.00 17.19 190 TYR A O 1
ATOM 1401 N N . LEU A 1 191 ? -0.338 30.317 -3.323 1.00 15.41 191 LEU A N 1
ATOM 1402 C CA . LEU A 1 191 ? -0.577 29.051 -3.999 1.00 15.17 191 LEU A CA 1
ATOM 1403 C C . LEU A 1 191 ? -0.860 28.031 -2.891 1.00 14.91 191 LEU A C 1
ATOM 1404 O O . LEU A 1 191 ? -0.028 27.823 -2.023 1.00 15.06 191 LEU A O 1
ATOM 1409 N N . VAL A 1 192 ? -2.070 27.494 -2.898 1.00 14.06 192 VAL A N 1
ATOM 1410 C CA . VAL A 1 192 ? -2.534 26.532 -1.896 1.00 13.85 192 VAL A CA 1
ATOM 1411 C C . VAL A 1 192 ? -2.486 25.134 -2.480 1.00 14.23 192 VAL A C 1
ATOM 1412 O O . VAL A 1 192 ? -3.211 24.817 -3.437 1.00 14.27 192 VAL A O 1
ATOM 1416 N N . CYS A 1 193 ? -1.640 24.271 -1.904 1.00 13.29 193 CYS A N 1
ATOM 1417 C CA . CYS A 1 193 ? -1.383 22.983 -2.490 1.00 13.08 193 CYS A CA 1
ATOM 1418 C C . CYS A 1 193 ? -1.784 21.906 -1.506 1.00 13.17 193 CYS A C 1
ATOM 1419 O O . CYS A 1 193 ? -1.293 21.876 -0.378 1.00 13.55 193 CYS A O 1
ATOM 1422 N N . LYS A 1 194 ? -2.663 21.018 -1.964 1.00 13.81 194 LYS A N 1
ATOM 1423 C CA . LYS A 1 194 ? -3.226 19.979 -1.136 1.00 13.84 194 LYS A CA 1
ATOM 1424 C C . LYS A 1 194 ? -2.884 18.589 -1.606 1.00 12.59 194 LYS A C 1
ATOM 1425 O O . LYS A 1 194 ? -2.971 18.265 -2.799 1.00 12.41 194 LYS A O 1
ATOM 1431 N N . ASN A 1 195 ? -2.482 17.767 -0.631 1.00 11.03 195 ASN A N 1
ATOM 1432 C CA . ASN A 1 195 ? -2.244 16.348 -0.769 1.00 11.21 195 ASN A CA 1
ATOM 1433 C C . ASN A 1 195 ? -0.987 16.085 -1.602 1.00 11.36 195 ASN A C 1
ATOM 1434 O O . ASN A 1 195 ? -1.036 15.691 -2.762 1.00 11.66 195 ASN A O 1
ATOM 1439 N N . PHE A 1 196 ? 0.158 16.292 -0.934 1.00 11.34 196 PHE A N 1
ATOM 1440 C CA . PHE A 1 196 ? 1.431 15.982 -1.567 1.00 11.80 196 PHE A CA 1
ATOM 1441 C C . PHE A 1 196 ? 1.484 14.516 -1.970 1.00 12.10 196 PHE A C 1
ATOM 1442 O O . PHE A 1 196 ? 1.323 13.626 -1.129 1.00 11.22 196 PHE A O 1
ATOM 1450 N N . LEU A 1 197 ? 1.767 14.285 -3.250 1.00 13.72 197 LEU A N 1
ATOM 1451 C CA . LEU A 1 197 ? 1.885 12.930 -3.786 1.00 16.37 197 LEU A CA 1
ATOM 1452 C C . LEU A 1 197 ? 3.294 12.570 -4.246 1.00 18.32 197 LEU A C 1
ATOM 1453 O O . LEU A 1 197 ? 3.526 11.440 -4.666 1.00 19.25 197 LEU A O 1
ATOM 1458 N N . GLY A 1 198 ? 4.218 13.526 -4.201 1.00 19.54 198 GLY A N 1
ATOM 1459 C CA . GLY A 1 198 ? 5.546 13.329 -4.826 1.00 22.21 198 GLY A CA 1
ATOM 1460 C C . GLY A 1 198 ? 5.447 13.492 -6.334 1.00 25.04 198 GLY A C 1
ATOM 1461 O O . GLY A 1 198 ? 4.358 13.741 -6.882 1.00 25.19 198 GLY A O 1
ATOM 1462 N N . ARG A 1 199 ? 6.572 13.320 -7.025 1.00 27.42 199 ARG A N 1
ATOM 1463 C CA . ARG A 1 199 ? 6.581 13.480 -8.493 1.00 28.73 199 ARG A CA 1
ATOM 1464 C C . ARG A 1 199 ? 6.206 12.187 -9.217 1.00 29.23 199 ARG A C 1
ATOM 1465 O O . ARG A 1 199 ? 6.292 11.096 -8.643 1.00 29.23 199 ARG A O 1
#

CATH classification: 3.40.50.150

Sequence (182 aa):
YRSRAAYKLIELDNKYLFLKKNKIILDIGCYPGSWCQVILERTKNYKNKIIGIDKKIMDPIPNVYFIQGEIGKDNMNNINSVDYKLKEILQDKKIDIILSDAAVPCIGNKIDDHLNSCELTLSITHFMEQYINIGGTYIVKMYLGSQTNNLKTYLKGMFQLVHTTKPKSREIYLVCKNFLGR

Solvent-accessible surface area: 9377 Å² total; per-residue (Å²): 108,91,34,211,22,0,131,61,0,31,84,7,3,84,152,27,115,0,13,101,138,96,64,17,0,0,0,5,18,5,94,40,0,3,7,0,44,0,0,51,97,79,6,74,145,109,154,34,60,7,0,0,1,14,119,116,122,5,102,117,14,110,130,20,96,56,3,74,4,60,12,28,138,38,1,128,74,50,123,80,52,0,19,117,72,0,111,134,27,4,115,149,103,101,0,23,4,0,0,0,24,20,55,43,118,67,113,73,69,121,106,59,5,5,109,52,6,7,120,32,2,83,25,2,5,55,0,0,44,49,37,1,53,121,40,3,9,0,0,0,19,4,30,45,27,82,65,4,95,88,15,38,88,84,2,110,46,2,4,109,78,9,65,46,20,161,34,123,78,124,37,1,9,0,0,0,45,52,15,103,19,176